Protein AF-A0A2M7BP67-F1 (afdb_monomer_lite)

Sequence (241 aa):
MLPPWLFRHNDLIGTIASAAHIDKKKLTNTLNYLHFKGDHLYVLLKHPRYEEGILVKAHPEPCLGDEFICHWDRAYSVYKLEQYDFQYLVLPHEQSIILVPTRMFVTNSDGMTMRLPEQSFVISQRQAPRFPCQGVKAELWQNGFQAEGVLMDFGPHAFHIRVQADSPSSFQWFNLDAPAALHLSDGKEVFYSGHCNCMYQKQDGRSREIILTPTDDQIQRFKAKSLRNPRRQSSPPPCHL

Secondary structure (DSSP, 8-state):
--PPEEE--HHHHHGGGGPEEEEHHHHHHHHHHHHHHT--EEEEEE-SSSS-EEEEEEEEPPPBTTEEEEEE-GGGTTS-GGGSEEEEEEEEETTEEEEE--S-EEE-SSEEEEEPPSEEEEE---SS--EE-SS-EEEEEETTEEEEEEEEEEETTEEEEEEEEPTT--GGG--TTS-EEEEEESSS-EEEEEEEEEEEEEEETTEEEEEEEESSS----S------------PPPP---

Structure (mmCIF, N/CA/C/O backbone):
data_AF-A0A2M7BP67-F1
#
_entry.id   AF-A0A2M7BP67-F1
#
loop_
_atom_site.group_PDB
_atom_site.id
_atom_site.type_symbol
_atom_site.label_atom_id
_atom_site.label_alt_id
_atom_site.label_comp_id
_atom_site.label_asym_id
_atom_site.label_entity_id
_atom_site.label_seq_id
_atom_site.pdbx_PDB_ins_code
_atom_site.Cartn_x
_atom_site.Cartn_y
_atom_site.Cartn_z
_atom_site.occupancy
_atom_site.B_iso_or_equiv
_atom_site.auth_seq_id
_atom_site.auth_comp_id
_atom_site.auth_asym_id
_atom_site.auth_atom_id
_atom_site.pdbx_PDB_model_num
ATOM 1 N N . MET A 1 1 ? 9.627 14.833 6.270 1.00 38.72 1 MET A N 1
ATOM 2 C CA . MET A 1 1 ? 10.500 13.856 5.586 1.00 38.72 1 MET A CA 1
ATOM 3 C C . MET A 1 1 ? 10.006 12.470 5.949 1.00 38.72 1 MET A C 1
ATOM 5 O O . MET A 1 1 ? 9.830 12.221 7.134 1.00 38.72 1 MET A O 1
ATOM 9 N N . LEU A 1 2 ? 9.716 11.619 4.966 1.00 39.38 2 LEU A N 1
ATOM 10 C CA . LEU A 1 2 ? 9.312 10.232 5.206 1.00 39.38 2 LEU A CA 1
ATOM 11 C C . LEU A 1 2 ? 10.431 9.330 4.673 1.00 39.38 2 LEU A C 1
ATOM 13 O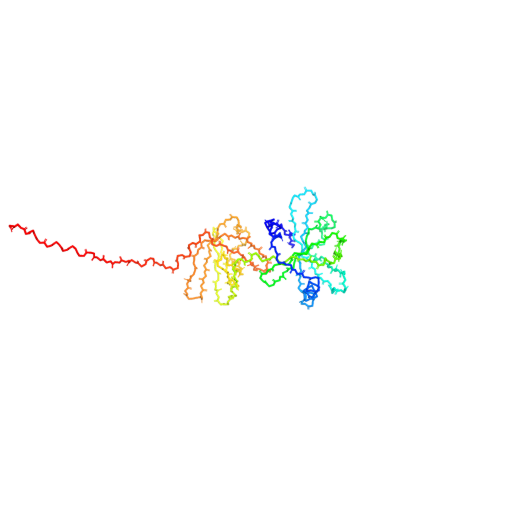 O . LEU A 1 2 ? 10.740 9.439 3.486 1.00 39.38 2 LEU A O 1
ATOM 17 N N . PRO A 1 3 ? 11.064 8.490 5.509 1.00 47.94 3 PRO A N 1
ATOM 18 C CA . PRO A 1 3 ? 12.055 7.544 5.017 1.00 47.94 3 PRO A CA 1
ATOM 19 C C . PRO A 1 3 ? 11.404 6.539 4.046 1.00 47.94 3 PRO A C 1
ATOM 21 O O . PRO A 1 3 ? 10.203 6.261 4.164 1.00 47.94 3 PRO A O 1
ATOM 24 N N . PRO A 1 4 ? 12.160 5.993 3.074 1.00 57.94 4 PRO A N 1
ATOM 25 C CA . PRO A 1 4 ? 11.689 4.888 2.249 1.00 57.94 4 PRO A CA 1
ATOM 26 C C . PRO A 1 4 ? 11.336 3.692 3.140 1.00 57.94 4 PRO A C 1
ATOM 28 O O . PRO A 1 4 ? 11.932 3.483 4.198 1.00 57.94 4 PRO A O 1
ATOM 31 N N . TRP A 1 5 ? 10.300 2.952 2.758 1.00 55.47 5 TRP A N 1
ATOM 32 C CA . TRP A 1 5 ? 9.685 1.983 3.661 1.00 55.47 5 TRP A CA 1
ATOM 33 C C . TRP A 1 5 ? 10.476 0.691 3.649 1.00 55.47 5 TRP A C 1
ATOM 35 O O . TRP A 1 5 ? 10.621 0.099 2.590 1.00 55.47 5 TRP A O 1
ATOM 45 N N . LEU A 1 6 ? 10.909 0.202 4.805 1.00 59.78 6 LEU A N 1
ATOM 46 C CA . LEU A 1 6 ? 11.496 -1.130 4.897 1.00 59.78 6 LEU A CA 1
ATOM 47 C C . LEU A 1 6 ? 10.447 -2.195 4.530 1.00 59.78 6 LEU A C 1
ATOM 49 O O . LEU A 1 6 ? 9.399 -2.301 5.170 1.00 59.78 6 LEU A O 1
ATOM 53 N N . PHE A 1 7 ? 10.725 -2.991 3.503 1.00 57.44 7 PHE A N 1
ATOM 54 C CA . PHE A 1 7 ? 9.880 -4.096 3.074 1.00 57.44 7 PHE A CA 1
ATOM 55 C C . PHE A 1 7 ? 10.188 -5.338 3.914 1.00 57.44 7 PHE A C 1
ATOM 57 O O . PHE A 1 7 ? 11.249 -5.942 3.780 1.00 57.44 7 PHE A O 1
ATOM 64 N N . ARG A 1 8 ? 9.255 -5.720 4.793 1.00 55.00 8 ARG A N 1
ATOM 65 C CA . ARG A 1 8 ? 9.395 -6.878 5.699 1.00 55.00 8 ARG A CA 1
ATOM 66 C C . ARG A 1 8 ? 8.601 -8.115 5.265 1.00 55.00 8 ARG A C 1
ATOM 68 O O . ARG A 1 8 ? 8.598 -9.112 5.975 1.00 55.00 8 ARG A O 1
ATOM 75 N N . HIS A 1 9 ? 7.947 -8.063 4.106 1.00 63.62 9 HIS A N 1
ATOM 76 C CA . HIS A 1 9 ? 7.037 -9.106 3.628 1.00 63.62 9 HIS A CA 1
ATOM 77 C C . HIS A 1 9 ? 7.684 -9.999 2.563 1.00 63.62 9 HIS A C 1
ATOM 79 O O . HIS A 1 9 ? 7.178 -10.136 1.452 1.00 63.62 9 HIS A O 1
ATOM 85 N N . ASN A 1 10 ? 8.838 -10.595 2.869 1.00 58.59 10 ASN A N 1
ATOM 86 C CA . ASN A 1 10 ? 9.516 -11.506 1.933 1.00 58.59 10 ASN A CA 1
ATOM 87 C C . ASN A 1 10 ? 8.684 -12.768 1.618 1.00 58.59 10 ASN A C 1
ATOM 89 O O . ASN A 1 10 ? 8.870 -13.388 0.572 1.00 58.59 10 ASN A O 1
ATOM 93 N N . ASP A 1 11 ? 7.724 -13.111 2.477 1.00 55.88 11 ASP A N 1
ATOM 94 C CA . ASP A 1 11 ? 6.712 -14.149 2.269 1.00 55.88 11 ASP A CA 1
ATOM 95 C C . ASP A 1 11 ? 5.838 -13.898 1.025 1.00 55.88 11 ASP A C 1
ATOM 97 O O . ASP A 1 11 ? 5.493 -14.857 0.332 1.00 55.88 11 ASP A O 1
ATOM 101 N N . LEU A 1 12 ? 5.571 -12.628 0.667 1.00 59.97 12 LEU A N 1
ATOM 102 C CA . LEU A 1 12 ? 4.862 -12.258 -0.571 1.00 59.97 12 LEU A CA 1
ATOM 103 C C . LEU A 1 12 ? 5.532 -12.844 -1.812 1.00 59.97 12 LEU A C 1
ATOM 105 O O . LEU A 1 12 ? 4.861 -13.346 -2.716 1.00 59.97 12 LEU A O 1
ATOM 109 N N . ILE A 1 13 ? 6.862 -12.777 -1.852 1.00 60.00 13 ILE A N 1
ATOM 110 C CA . ILE A 1 13 ? 7.659 -13.243 -2.988 1.00 60.00 13 ILE A CA 1
ATOM 111 C C . ILE A 1 13 ? 7.584 -14.774 -3.076 1.00 60.00 13 ILE A C 1
ATOM 113 O O . ILE A 1 13 ? 7.500 -15.323 -4.172 1.00 60.00 13 ILE A O 1
ATOM 117 N N . GLY A 1 14 ? 7.515 -15.466 -1.934 1.00 58.53 14 GLY A N 1
ATOM 118 C CA . GLY A 1 14 ? 7.328 -16.919 -1.875 1.00 58.53 14 GLY A CA 1
ATOM 119 C C . GLY A 1 14 ? 5.991 -17.391 -2.461 1.00 58.53 14 GLY A C 1
ATOM 120 O O . GLY A 1 14 ? 5.935 -18.440 -3.098 1.00 58.53 14 GLY A O 1
ATOM 121 N N . THR A 1 15 ? 4.924 -16.595 -2.324 1.00 60.59 15 THR A N 1
ATOM 122 C CA . THR A 1 15 ? 3.597 -16.901 -2.893 1.00 60.59 15 THR A CA 1
ATOM 123 C C . THR A 1 15 ? 3.464 -16.672 -4.403 1.00 60.59 15 THR A C 1
ATOM 125 O O . THR A 1 15 ? 2.457 -17.077 -4.979 1.00 60.59 15 THR A O 1
ATOM 128 N N . ILE A 1 16 ? 4.461 -16.081 -5.078 1.00 66.25 16 ILE A N 1
ATOM 129 C CA . ILE A 1 16 ? 4.420 -15.852 -6.537 1.00 66.25 16 ILE A CA 1
ATOM 130 C C . ILE A 1 16 ? 4.213 -17.162 -7.310 1.00 66.25 16 ILE A C 1
ATOM 132 O O . ILE A 1 16 ? 3.504 -17.174 -8.313 1.00 66.25 16 ILE A O 1
ATOM 136 N N . ALA A 1 17 ? 4.783 -18.272 -6.830 1.00 61.28 17 ALA A N 1
ATOM 137 C CA . ALA A 1 17 ? 4.726 -19.566 -7.513 1.00 61.28 17 ALA A CA 1
ATOM 138 C C . ALA A 1 17 ? 3.297 -20.112 -7.711 1.00 61.28 17 ALA A C 1
ATOM 140 O O . ALA A 1 17 ? 3.078 -20.911 -8.618 1.00 61.28 17 ALA A O 1
ATOM 141 N N . SER A 1 18 ? 2.332 -19.687 -6.889 1.00 66.06 18 SER A N 1
ATOM 142 C CA . SER A 1 18 ? 0.917 -20.077 -6.981 1.00 66.06 18 SER A CA 1
ATOM 143 C C . SER A 1 18 ? -0.021 -18.902 -7.286 1.00 66.06 18 SER A C 1
ATOM 145 O O . SER A 1 18 ? -1.243 -19.056 -7.223 1.00 66.06 18 SER A O 1
ATOM 147 N N . ALA A 1 19 ? 0.527 -17.725 -7.601 1.00 77.12 19 ALA A N 1
ATOM 148 C CA . ALA A 1 19 ? -0.250 -16.519 -7.844 1.00 77.12 19 ALA A CA 1
ATOM 149 C C . ALA A 1 19 ? -1.007 -16.580 -9.180 1.00 77.12 19 ALA A C 1
ATOM 151 O O . ALA A 1 19 ? -0.549 -17.165 -10.161 1.00 77.12 19 ALA A O 1
ATOM 152 N N . ALA A 1 20 ? -2.166 -15.921 -9.235 1.00 82.19 20 ALA A N 1
ATOM 153 C CA . ALA A 1 20 ? -2.880 -15.737 -10.492 1.00 82.19 20 ALA A CA 1
ATOM 154 C C . ALA A 1 20 ? -2.086 -14.802 -11.416 1.00 82.19 20 ALA A C 1
ATOM 156 O O . ALA A 1 20 ? -1.409 -13.885 -10.953 1.00 82.19 20 ALA A O 1
ATOM 157 N N . HIS A 1 21 ? -2.195 -14.995 -12.728 1.00 86.75 21 HIS A N 1
ATOM 158 C CA . HIS A 1 21 ? -1.505 -14.153 -13.702 1.00 86.75 21 HIS A CA 1
ATOM 159 C C . HIS A 1 21 ? -2.414 -13.050 -14.245 1.00 86.75 21 HIS A C 1
ATOM 161 O O . HIS A 1 21 ? -3.613 -13.249 -14.448 1.00 86.75 21 HIS A O 1
ATOM 167 N N . ILE A 1 22 ? -1.818 -11.897 -14.539 1.00 89.06 22 ILE A N 1
ATOM 168 C CA . ILE A 1 22 ? -2.435 -10.823 -15.315 1.00 89.06 22 ILE A CA 1
ATOM 169 C C . ILE A 1 22 ? -1.640 -10.624 -16.603 1.00 89.06 22 ILE A C 1
ATOM 171 O O . ILE A 1 22 ? -0.409 -10.556 -16.586 1.00 89.06 22 ILE A O 1
ATOM 175 N N . ASP A 1 23 ? -2.354 -10.575 -17.725 1.00 90.50 23 ASP A N 1
ATOM 176 C CA . ASP A 1 23 ? -1.756 -10.308 -19.027 1.00 90.50 23 ASP A CA 1
ATOM 177 C C . ASP A 1 23 ? -1.320 -8.841 -19.156 1.00 90.50 23 ASP A C 1
ATOM 179 O O . ASP A 1 23 ? -1.825 -7.940 -18.474 1.00 90.50 23 ASP A O 1
ATOM 183 N N . LYS A 1 24 ? -0.382 -8.602 -20.072 1.00 90.88 24 LYS A N 1
ATOM 184 C CA . LYS A 1 24 ? 0.161 -7.275 -20.368 1.00 90.88 24 LYS A CA 1
ATOM 185 C C . LYS A 1 24 ? -0.905 -6.231 -20.683 1.00 90.88 24 LYS A C 1
ATOM 187 O O . LYS A 1 24 ? -0.826 -5.120 -20.177 1.00 90.88 24 LYS A O 1
ATOM 192 N N . LYS A 1 25 ? -1.926 -6.572 -21.475 1.00 90.94 25 LYS A N 1
ATOM 193 C CA . LYS A 1 25 ? -2.969 -5.617 -21.884 1.00 90.94 25 LYS A CA 1
ATOM 194 C C . LYS A 1 25 ? -3.756 -5.110 -20.676 1.00 90.94 25 LYS A C 1
ATOM 196 O O . LYS A 1 25 ? -3.997 -3.910 -20.553 1.00 90.94 25 LYS A O 1
ATOM 201 N N . LYS A 1 26 ? -4.152 -6.010 -19.775 1.00 90.75 26 LYS A N 1
ATOM 202 C CA . LYS A 1 26 ? -4.810 -5.642 -18.519 1.00 90.75 26 LYS A CA 1
ATOM 203 C C . LYS A 1 26 ? -3.877 -4.839 -17.620 1.00 90.75 26 LYS A C 1
ATOM 205 O O . LYS A 1 26 ? -4.315 -3.824 -17.092 1.00 90.75 26 LYS A O 1
ATOM 210 N N . LEU A 1 27 ? -2.608 -5.230 -17.507 1.00 92.25 27 LEU A N 1
ATOM 211 C CA . LEU A 1 27 ? -1.614 -4.475 -16.743 1.00 92.25 27 LEU A CA 1
ATOM 212 C C . LEU A 1 27 ? -1.463 -3.033 -17.252 1.00 92.25 27 LEU A C 1
ATOM 214 O O . LEU A 1 27 ? -1.527 -2.099 -16.455 1.00 92.25 27 LEU A O 1
ATOM 218 N N . THR A 1 28 ? -1.317 -2.842 -18.565 1.00 93.19 28 THR A N 1
ATOM 219 C CA . THR A 1 28 ? -1.248 -1.518 -19.198 1.00 93.19 28 THR A CA 1
ATOM 220 C C . THR A 1 28 ? -2.487 -0.687 -18.869 1.00 93.19 28 THR A C 1
ATOM 222 O O . THR A 1 28 ? -2.368 0.480 -18.503 1.00 93.19 28 THR A O 1
ATOM 225 N N . ASN A 1 29 ? -3.681 -1.287 -18.923 1.00 92.06 29 ASN A N 1
ATOM 226 C CA . ASN A 1 29 ? -4.916 -0.600 -18.543 1.00 92.06 29 ASN A CA 1
ATOM 227 C C . ASN A 1 29 ? -4.929 -0.200 -17.062 1.00 92.06 29 ASN A C 1
ATOM 229 O O . ASN A 1 29 ? -5.357 0.907 -16.744 1.00 92.06 29 ASN A O 1
ATOM 233 N N . THR A 1 30 ? -4.452 -1.063 -16.160 1.00 90.94 30 THR A N 1
ATOM 234 C CA . THR A 1 30 ? -4.355 -0.748 -14.727 1.00 90.94 30 THR A CA 1
ATOM 235 C C . THR A 1 30 ? -3.381 0.401 -14.467 1.00 90.94 30 THR A C 1
ATOM 237 O O . THR A 1 30 ? -3.710 1.308 -13.707 1.00 90.94 30 THR A O 1
ATOM 240 N N . LEU A 1 31 ? -2.216 0.407 -15.118 1.00 93.38 31 LEU A N 1
ATOM 241 C CA . LEU A 1 31 ? -1.237 1.496 -15.007 1.00 93.38 31 LEU A CA 1
ATOM 242 C C . LEU A 1 31 ? -1.805 2.823 -15.515 1.00 93.38 31 LEU A C 1
ATOM 244 O O . LEU A 1 31 ? -1.729 3.833 -14.818 1.00 93.38 31 LEU A O 1
ATOM 248 N N . ASN A 1 32 ? -2.444 2.802 -16.685 1.00 93.75 32 ASN A N 1
ATOM 249 C CA . ASN A 1 32 ? -3.101 3.979 -17.244 1.00 93.75 32 ASN A CA 1
ATOM 250 C C . ASN A 1 32 ? -4.215 4.492 -16.327 1.00 93.75 32 ASN A C 1
ATOM 252 O O . ASN A 1 32 ? -4.325 5.691 -16.100 1.00 93.75 32 ASN A O 1
ATOM 256 N N . TYR A 1 33 ? -5.012 3.595 -15.747 1.00 91.94 33 TYR A N 1
ATOM 257 C CA . TYR A 1 33 ? -6.045 3.967 -14.785 1.00 91.94 33 TYR A CA 1
ATOM 258 C C . TYR A 1 33 ? -5.476 4.660 -13.538 1.00 91.94 33 TYR A C 1
ATOM 260 O O . TYR A 1 33 ? -6.041 5.664 -13.104 1.00 91.94 33 TYR A O 1
ATOM 268 N N . LEU A 1 34 ? -4.357 4.167 -12.988 1.00 90.44 34 LEU A N 1
ATOM 269 C CA . LEU A 1 34 ? -3.662 4.819 -11.870 1.00 90.44 34 LEU A CA 1
ATOM 270 C C . LEU A 1 34 ? -3.182 6.221 -12.258 1.00 90.44 34 LEU A C 1
ATOM 272 O O . LEU A 1 34 ? -3.462 7.174 -11.533 1.00 90.44 34 LEU A O 1
ATOM 276 N N . HIS A 1 35 ? -2.546 6.357 -13.427 1.00 92.19 35 HIS A N 1
ATOM 277 C CA . HIS A 1 35 ? -2.121 7.657 -13.949 1.00 92.19 35 HIS A CA 1
ATOM 278 C C . HIS A 1 35 ? -3.299 8.640 -14.051 1.00 92.19 35 HIS A C 1
ATOM 280 O O . HIS A 1 35 ? -3.234 9.740 -13.507 1.00 92.19 35 HIS A O 1
ATOM 286 N N . PHE A 1 36 ? -4.410 8.240 -14.680 1.00 91.56 36 PHE A N 1
ATOM 287 C CA . PHE A 1 36 ? -5.567 9.125 -14.874 1.00 91.56 36 PHE A CA 1
ATOM 288 C C . PHE A 1 36 ? -6.255 9.539 -13.571 1.00 91.56 36 PHE A C 1
ATOM 290 O O . PHE A 1 36 ? -6.886 10.594 -13.522 1.00 91.56 36 PHE A O 1
ATOM 297 N N . LYS A 1 37 ? -6.139 8.733 -12.513 1.00 89.12 37 LYS A N 1
ATOM 298 C CA . LYS A 1 37 ? -6.608 9.102 -11.174 1.00 89.12 37 LYS A CA 1
ATOM 299 C C . LYS A 1 37 ? -5.670 10.042 -10.422 1.00 89.12 37 LYS A C 1
ATOM 301 O O . LYS A 1 37 ? -6.082 10.596 -9.406 1.00 89.12 37 LYS A O 1
ATOM 306 N N . GLY A 1 38 ? -4.433 10.209 -10.889 1.00 86.56 38 GLY A N 1
ATOM 307 C CA . GLY A 1 38 ? -3.371 10.841 -10.109 1.00 86.56 38 GLY A CA 1
ATOM 308 C C . GLY A 1 38 ? -2.951 10.002 -8.899 1.00 86.56 38 GLY A C 1
ATOM 309 O O . GLY A 1 38 ? -2.453 10.553 -7.918 1.00 86.56 38 GLY A O 1
ATOM 310 N N . ASP A 1 39 ? -3.184 8.686 -8.949 1.00 87.38 39 ASP A N 1
ATOM 311 C CA . ASP A 1 39 ? -2.776 7.753 -7.903 1.00 87.38 39 ASP A CA 1
ATOM 312 C C . ASP A 1 39 ? -1.325 7.303 -8.115 1.00 87.38 39 ASP A C 1
ATOM 314 O O . ASP A 1 39 ? -0.790 7.279 -9.225 1.00 87.38 39 ASP A O 1
ATOM 318 N N . HIS A 1 40 ? -0.683 6.899 -7.021 1.00 89.62 40 HIS A N 1
ATOM 319 C CA . HIS A 1 40 ? 0.692 6.412 -7.033 1.00 89.62 40 HIS A CA 1
ATOM 320 C C . HIS A 1 40 ? 0.767 4.884 -7.053 1.00 89.62 40 HIS A C 1
ATOM 322 O O . HIS A 1 40 ? -0.169 4.167 -6.696 1.00 89.62 40 HIS A O 1
ATOM 328 N N . LEU A 1 41 ? 1.953 4.386 -7.372 1.00 92.44 41 LEU A N 1
ATOM 329 C CA . LEU A 1 41 ? 2.344 2.992 -7.196 1.00 92.44 41 LEU A CA 1
ATOM 330 C C . LEU A 1 41 ? 3.628 2.909 -6.373 1.00 92.44 41 LEU A C 1
ATOM 332 O O . LEU A 1 41 ? 4.170 3.931 -5.936 1.00 92.44 41 LEU A O 1
ATOM 336 N N . TYR A 1 42 ? 4.111 1.693 -6.146 1.00 92.25 42 TYR A N 1
ATOM 337 C CA . TYR A 1 42 ? 5.355 1.475 -5.427 1.00 92.25 42 TYR A CA 1
ATOM 338 C C . TYR A 1 42 ? 6.364 0.701 -6.267 1.00 92.25 42 TYR A C 1
ATOM 340 O O . TYR A 1 42 ? 6.004 -0.152 -7.073 1.00 92.25 42 TYR A O 1
ATOM 348 N N . VAL A 1 43 ? 7.641 0.973 -6.034 1.00 91.75 43 VAL A N 1
ATOM 349 C CA . VAL A 1 43 ? 8.761 0.199 -6.562 1.00 91.75 43 VAL A CA 1
ATOM 350 C C . VAL A 1 43 ? 9.502 -0.420 -5.389 1.00 91.75 43 VAL A C 1
ATOM 352 O O . VAL A 1 43 ? 9.925 0.287 -4.473 1.00 91.75 43 VAL A O 1
ATOM 355 N N . LEU A 1 44 ? 9.619 -1.748 -5.405 1.00 90.06 44 LEU A N 1
ATOM 356 C CA . LEU A 1 44 ? 10.435 -2.494 -4.460 1.00 90.06 44 LEU A CA 1
ATOM 357 C C . LEU A 1 44 ? 11.872 -2.520 -4.973 1.00 90.06 44 LEU A C 1
ATOM 359 O O . LEU A 1 44 ? 12.159 -3.082 -6.031 1.00 90.06 44 LEU A O 1
ATOM 363 N N . LEU A 1 45 ? 12.761 -1.921 -4.196 1.00 88.56 45 LEU A N 1
ATOM 364 C CA . LEU A 1 45 ? 14.191 -1.843 -4.442 1.00 88.56 45 LEU A CA 1
ATOM 365 C C . LEU A 1 45 ? 14.927 -2.620 -3.352 1.00 88.56 45 LEU A C 1
ATOM 367 O O . LEU A 1 45 ? 14.449 -2.702 -2.227 1.00 88.56 45 LEU A O 1
ATOM 371 N N . LYS A 1 46 ? 16.099 -3.168 -3.648 1.00 87.31 46 LYS A N 1
ATOM 372 C CA . LYS A 1 46 ? 16.965 -3.821 -2.663 1.00 87.31 46 LYS A CA 1
ATOM 373 C C . LYS A 1 46 ? 18.296 -3.096 -2.598 1.00 87.31 46 LYS A C 1
ATOM 375 O O . LYS A 1 46 ? 18.861 -2.741 -3.630 1.00 87.31 46 LYS A O 1
ATOM 380 N N . HIS A 1 47 ? 18.787 -2.837 -1.390 1.00 83.69 47 HIS A N 1
ATOM 381 C CA . HIS A 1 47 ? 20.097 -2.217 -1.251 1.00 83.69 47 HIS A CA 1
ATOM 382 C C . HIS A 1 47 ? 21.194 -3.231 -1.634 1.00 83.69 47 HIS A C 1
ATOM 384 O O . HIS A 1 47 ? 21.171 -4.354 -1.138 1.00 83.69 47 HIS A O 1
ATOM 390 N N . PRO A 1 48 ? 22.213 -2.866 -2.432 1.00 81.06 48 PRO A N 1
ATOM 391 C CA . PRO A 1 48 ? 23.220 -3.828 -2.898 1.00 81.06 48 PRO A CA 1
ATOM 392 C C . PRO A 1 48 ? 24.089 -4.398 -1.764 1.0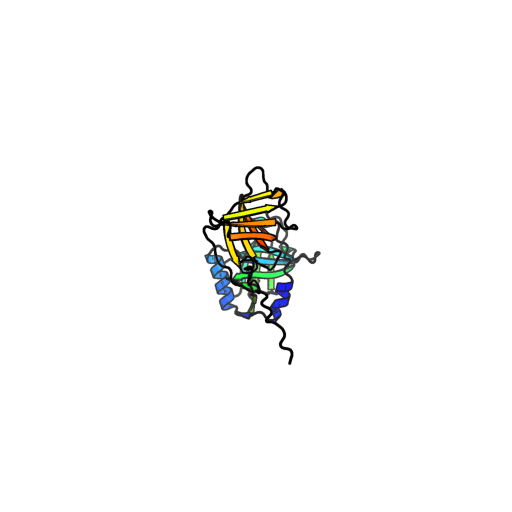0 81.06 48 PRO A C 1
ATOM 394 O O . PRO A 1 48 ? 24.654 -5.481 -1.883 1.00 81.06 48 PRO A O 1
ATOM 397 N N . ARG A 1 49 ? 24.221 -3.664 -0.648 1.00 79.19 49 ARG A N 1
ATOM 398 C CA . ARG A 1 49 ? 25.007 -4.086 0.533 1.00 79.19 49 ARG A CA 1
ATOM 399 C C . ARG A 1 49 ? 24.192 -4.652 1.695 1.00 79.19 49 ARG A C 1
ATOM 401 O O . ARG A 1 49 ? 24.786 -5.251 2.582 1.00 79.19 49 ARG A O 1
ATOM 408 N N . TYR A 1 50 ? 22.884 -4.408 1.741 1.00 72.75 50 TYR A N 1
ATOM 409 C CA . TYR A 1 50 ? 22.047 -4.801 2.878 1.00 72.75 50 TYR A CA 1
ATOM 410 C C . TYR A 1 50 ? 20.933 -5.703 2.363 1.00 72.75 50 TYR A C 1
ATOM 412 O O . TYR A 1 50 ? 20.372 -5.448 1.305 1.00 72.75 50 TYR A O 1
ATOM 420 N N . GLU A 1 51 ? 20.589 -6.760 3.095 1.00 65.31 51 GLU A N 1
ATOM 421 C CA . GLU A 1 51 ? 19.532 -7.682 2.653 1.00 65.31 51 GLU A CA 1
ATOM 422 C C . GLU A 1 51 ? 18.132 -7.048 2.648 1.00 65.31 51 GLU A C 1
ATOM 424 O O . GLU A 1 51 ? 17.191 -7.615 2.092 1.00 65.31 51 GLU A O 1
ATOM 429 N N . GLU A 1 52 ? 18.010 -5.858 3.227 1.00 68.25 52 GLU A N 1
ATOM 430 C CA . GLU A 1 52 ? 16.782 -5.098 3.368 1.00 68.25 52 GLU A CA 1
ATOM 431 C C . GLU A 1 52 ? 16.301 -4.495 2.037 1.00 68.25 52 GLU A C 1
ATOM 433 O O . GLU A 1 52 ? 17.022 -3.777 1.335 1.00 68.25 52 GLU A O 1
ATOM 438 N N . GLY A 1 53 ? 15.041 -4.785 1.700 1.00 78.94 53 GLY A N 1
ATOM 439 C CA . GLY A 1 53 ? 14.326 -4.139 0.605 1.00 78.94 53 GLY A CA 1
ATOM 440 C C . GLY A 1 53 ? 13.643 -2.857 1.069 1.00 78.94 53 GLY A C 1
ATOM 441 O O . GLY A 1 53 ? 13.177 -2.778 2.203 1.00 78.94 53 GLY A O 1
ATOM 442 N N . ILE A 1 54 ? 13.532 -1.865 0.193 1.00 82.19 54 ILE A N 1
ATOM 443 C CA . ILE A 1 54 ? 12.772 -0.642 0.423 1.00 82.19 54 ILE A CA 1
ATOM 444 C C . ILE A 1 54 ? 11.648 -0.480 -0.606 1.00 82.19 54 ILE A C 1
ATOM 446 O O . ILE A 1 54 ? 11.843 -0.731 -1.792 1.00 82.19 54 ILE A O 1
ATOM 450 N N . LEU A 1 55 ? 10.474 -0.025 -0.171 1.00 85.75 55 LEU A N 1
ATOM 451 C CA . LEU A 1 55 ? 9.393 0.423 -1.046 1.00 85.75 55 LEU A CA 1
ATOM 452 C C . LEU A 1 55 ? 9.449 1.940 -1.203 1.00 85.75 55 LEU A C 1
ATOM 454 O O . LEU A 1 55 ? 9.405 2.697 -0.226 1.00 85.75 55 LEU A O 1
ATOM 458 N N . VAL A 1 56 ? 9.494 2.369 -2.458 1.00 87.94 56 VAL A N 1
ATOM 459 C CA . VAL A 1 56 ? 9.526 3.774 -2.858 1.00 87.94 56 VAL A CA 1
ATOM 460 C C . VAL A 1 56 ? 8.259 4.096 -3.629 1.00 87.94 56 VAL A C 1
ATOM 462 O O . VAL A 1 56 ? 7.871 3.354 -4.527 1.00 87.94 56 VAL A O 1
ATOM 465 N N . LYS A 1 57 ? 7.605 5.207 -3.286 1.00 91.12 57 LYS A N 1
ATOM 466 C CA . LYS A 1 57 ? 6.459 5.703 -4.050 1.00 91.12 57 LYS A CA 1
ATOM 467 C C . LYS A 1 57 ? 6.922 6.315 -5.379 1.00 91.12 57 LYS A C 1
ATOM 469 O O . LYS A 1 57 ? 7.832 7.146 -5.388 1.00 91.12 57 LYS A O 1
ATOM 474 N N . ALA A 1 58 ? 6.250 5.948 -6.466 1.00 92.75 58 ALA A N 1
ATOM 475 C CA . ALA A 1 58 ? 6.442 6.541 -7.784 1.00 92.75 58 ALA A CA 1
ATOM 476 C C . ALA A 1 58 ? 5.098 6.853 -8.454 1.00 92.75 58 ALA A C 1
ATOM 478 O O . ALA A 1 58 ? 4.076 6.226 -8.158 1.00 92.75 58 ALA A O 1
ATOM 479 N N . HIS A 1 59 ? 5.115 7.826 -9.356 1.00 94.50 59 HIS A N 1
ATOM 480 C CA . HIS A 1 59 ? 3.950 8.302 -10.094 1.00 94.50 59 HIS A CA 1
ATOM 481 C C . HIS A 1 59 ? 4.072 7.861 -11.555 1.00 94.50 59 HIS A C 1
ATOM 483 O O . HIS A 1 59 ? 5.076 8.194 -12.190 1.00 94.50 59 HIS A O 1
ATOM 489 N N . PRO A 1 60 ? 3.123 7.063 -12.074 1.00 95.12 60 PRO A N 1
ATOM 490 C CA . PRO A 1 60 ? 3.186 6.561 -13.441 1.00 95.12 60 PRO A CA 1
ATOM 491 C C . PRO A 1 60 ? 2.880 7.667 -14.455 1.00 95.12 60 PRO A C 1
ATOM 493 O O . PRO A 1 60 ? 2.001 8.494 -14.223 1.00 95.12 60 PRO A O 1
ATOM 496 N N . GLU A 1 61 ? 3.551 7.630 -15.601 1.00 94.44 61 GLU A N 1
ATOM 497 C CA . GLU A 1 61 ? 3.133 8.320 -16.826 1.00 94.44 61 GLU A CA 1
ATOM 498 C C . GLU A 1 61 ? 2.173 7.425 -17.639 1.00 94.44 61 GLU A C 1
ATOM 500 O O . GLU A 1 61 ? 2.102 6.210 -17.394 1.00 94.44 61 GLU A O 1
ATOM 505 N N . PRO A 1 62 ? 1.431 7.973 -18.623 1.00 92.12 62 PRO A N 1
ATOM 506 C CA . PRO A 1 62 ? 0.633 7.162 -19.531 1.00 92.12 62 PRO A CA 1
ATOM 507 C C . PRO A 1 62 ? 1.508 6.138 -20.259 1.00 92.12 62 PRO A C 1
ATOM 509 O O . PRO A 1 62 ? 2.496 6.474 -20.909 1.00 92.12 62 PRO A O 1
ATOM 512 N N . CYS A 1 63 ? 1.109 4.874 -20.195 1.00 89.12 63 CYS A N 1
ATOM 513 C CA . CYS A 1 63 ? 1.737 3.791 -20.933 1.00 89.12 63 CYS A CA 1
ATOM 514 C C . CYS A 1 63 ? 1.225 3.773 -22.374 1.00 89.12 63 CYS A C 1
ATOM 516 O O . CYS A 1 63 ? 0.038 3.519 -22.619 1.00 89.12 63 CYS A O 1
ATOM 518 N N . LEU A 1 64 ? 2.136 3.959 -23.327 1.00 77.44 64 LEU A N 1
ATOM 519 C CA . LEU A 1 64 ? 1.883 3.791 -24.755 1.00 77.44 64 LEU A CA 1
ATOM 520 C C . LEU A 1 64 ? 2.738 2.632 -25.280 1.00 77.44 64 LEU A C 1
ATOM 522 O O . LEU A 1 64 ? 3.961 2.715 -25.350 1.00 77.44 64 LEU A O 1
ATOM 526 N N . GLY A 1 65 ? 2.083 1.533 -25.657 1.00 81.81 65 GLY A N 1
ATOM 527 C CA . GLY A 1 65 ? 2.763 0.333 -26.144 1.00 81.81 65 GLY A CA 1
ATOM 528 C C . GLY A 1 65 ? 3.412 -0.481 -25.023 1.00 81.81 65 GLY A C 1
ATOM 529 O O . GLY A 1 65 ? 2.740 -0.895 -24.079 1.00 81.81 65 GLY A O 1
ATOM 530 N N . ASP A 1 66 ? 4.709 -0.749 -25.167 1.00 85.38 66 ASP A N 1
ATOM 531 C CA . ASP A 1 66 ? 5.458 -1.693 -24.328 1.00 85.38 66 ASP A CA 1
ATOM 532 C C . ASP A 1 66 ? 6.281 -1.030 -23.220 1.00 85.38 66 ASP A C 1
ATOM 534 O O . ASP A 1 66 ? 6.801 -1.727 -22.345 1.00 85.38 66 ASP A O 1
ATOM 538 N N . GLU A 1 67 ? 6.443 0.288 -23.282 1.00 90.94 67 GLU A N 1
ATOM 539 C CA . GLU A 1 67 ? 7.295 1.047 -22.377 1.00 90.94 67 GLU A CA 1
ATOM 540 C C . GLU A 1 67 ? 6.460 1.683 -21.267 1.00 90.94 67 GLU A C 1
ATOM 542 O O . GLU A 1 67 ? 5.405 2.276 -21.501 1.00 90.94 67 GLU A O 1
ATOM 547 N N . PHE A 1 68 ? 6.941 1.523 -20.040 1.00 93.69 68 PHE A N 1
ATOM 548 C CA . PHE A 1 68 ? 6.380 2.123 -18.845 1.00 93.69 68 PHE A CA 1
ATOM 549 C C . PHE A 1 68 ? 7.400 3.080 -18.241 1.00 93.69 68 PHE A C 1
ATOM 551 O O . PHE A 1 68 ? 8.562 2.718 -18.046 1.00 93.69 68 PHE A O 1
ATOM 558 N N . ILE A 1 69 ? 6.938 4.286 -17.923 1.00 94.56 69 ILE A N 1
ATOM 559 C CA . ILE A 1 69 ? 7.734 5.345 -17.314 1.00 94.56 69 ILE A CA 1
ATOM 560 C C . ILE A 1 69 ? 7.050 5.760 -16.013 1.00 94.56 69 ILE A C 1
ATOM 562 O O . ILE A 1 69 ? 5.827 5.896 -15.954 1.00 94.56 69 ILE A O 1
ATOM 566 N N . CYS A 1 70 ? 7.838 5.967 -14.964 1.00 94.25 70 CYS A N 1
ATOM 567 C CA . CYS A 1 70 ? 7.364 6.585 -13.734 1.00 94.25 70 CYS A CA 1
ATOM 568 C C . CYS A 1 70 ? 8.408 7.500 -13.118 1.00 94.25 70 CYS A C 1
ATOM 570 O O . CYS A 1 70 ? 9.609 7.262 -13.247 1.00 94.25 70 CYS A O 1
ATOM 572 N N . HIS A 1 71 ? 7.932 8.486 -12.365 1.00 94.62 71 HIS A N 1
ATOM 573 C CA . HIS A 1 71 ? 8.758 9.448 -11.650 1.00 94.62 71 HIS A CA 1
ATOM 574 C C . HIS A 1 71 ? 8.755 9.180 -10.150 1.00 94.62 71 HIS A C 1
ATOM 576 O O . HIS A 1 71 ? 7.710 8.879 -9.566 1.00 94.62 71 HIS A O 1
ATOM 582 N N . TRP A 1 72 ? 9.915 9.301 -9.508 1.00 93.44 72 TRP A N 1
ATOM 583 C CA . TRP A 1 72 ? 10.011 9.165 -8.058 1.00 93.44 72 TRP A CA 1
ATOM 584 C C . TRP A 1 72 ? 9.231 10.278 -7.364 1.00 93.44 72 TRP A C 1
ATOM 586 O O . TRP A 1 72 ? 9.212 11.428 -7.808 1.00 93.44 72 TRP A O 1
ATOM 596 N N . ASP A 1 73 ? 8.589 9.955 -6.241 1.00 90.69 73 ASP A N 1
ATOM 597 C CA . ASP A 1 73 ? 7.992 10.993 -5.410 1.00 90.69 73 ASP A CA 1
ATOM 598 C C . ASP A 1 73 ? 9.080 11.964 -4.916 1.00 90.69 73 ASP A C 1
ATOM 600 O O . ASP A 1 73 ? 10.173 11.551 -4.517 1.00 90.69 73 ASP A O 1
ATOM 604 N N . ARG A 1 74 ? 8.776 13.268 -4.904 1.00 85.62 74 ARG A N 1
ATOM 605 C CA . ARG A 1 74 ? 9.725 14.324 -4.507 1.00 85.62 74 ARG A CA 1
ATOM 606 C C . ARG A 1 74 ? 10.287 14.122 -3.102 1.00 85.62 74 ARG A C 1
ATOM 608 O O . ARG A 1 74 ? 11.375 14.619 -2.815 1.00 85.62 74 ARG A O 1
ATOM 615 N N . ALA A 1 75 ? 9.573 13.398 -2.238 1.00 81.62 75 ALA A N 1
ATOM 616 C CA . ALA A 1 75 ? 10.055 13.022 -0.915 1.00 81.62 75 ALA A CA 1
ATOM 617 C C . ALA A 1 75 ? 11.375 12.228 -0.949 1.00 81.62 75 ALA A C 1
ATOM 619 O O . ALA A 1 75 ? 12.078 12.207 0.063 1.00 81.62 75 ALA A O 1
ATOM 620 N N . TYR A 1 76 ? 11.719 11.609 -2.085 1.00 83.44 76 TYR A N 1
ATOM 621 C CA . TYR A 1 76 ? 12.893 10.754 -2.221 1.00 83.44 76 TYR A CA 1
ATOM 622 C C . TYR A 1 76 ? 14.070 11.363 -2.989 1.00 83.44 76 TYR A C 1
ATOM 624 O O . TYR A 1 76 ? 15.064 10.675 -3.186 1.00 83.44 76 TYR A O 1
ATOM 632 N N . SER A 1 77 ? 14.014 12.643 -3.362 1.00 79.31 77 SER A N 1
ATOM 633 C CA . SER A 1 77 ? 15.051 13.312 -4.174 1.00 79.31 77 SER A CA 1
ATOM 634 C C . SER A 1 77 ? 16.466 13.291 -3.577 1.00 79.31 77 SER A C 1
ATOM 636 O O . SER A 1 77 ? 17.447 13.480 -4.288 1.00 79.31 77 SER A O 1
ATOM 638 N N . VAL A 1 78 ? 16.587 13.074 -2.265 1.00 79.94 78 VAL A N 1
ATOM 639 C CA . VAL A 1 78 ? 17.871 13.010 -1.547 1.00 79.94 78 VAL A CA 1
ATOM 640 C C . VAL A 1 78 ? 18.482 11.600 -1.586 1.00 79.94 78 VAL A C 1
ATOM 642 O O . VAL A 1 78 ? 19.671 11.429 -1.313 1.00 79.94 78 VAL A O 1
ATOM 645 N N . TYR A 1 79 ? 17.690 10.576 -1.914 1.00 81.50 79 TYR A N 1
ATOM 646 C CA . TYR A 1 79 ? 18.159 9.195 -1.983 1.00 81.50 79 TYR A CA 1
ATOM 647 C C . TYR A 1 79 ? 18.658 8.873 -3.391 1.00 81.50 79 TYR A C 1
ATOM 649 O O . TYR A 1 79 ? 17.984 9.143 -4.379 1.00 81.50 79 TYR A O 1
ATOM 657 N N . LYS A 1 80 ? 19.825 8.229 -3.470 1.00 85.44 80 LYS A N 1
ATOM 658 C CA . LYS A 1 80 ? 20.402 7.723 -4.722 1.00 85.44 80 LYS A CA 1
ATOM 659 C C . LYS A 1 80 ? 19.769 6.389 -5.110 1.00 85.44 80 LYS A C 1
ATOM 661 O O . LYS A 1 80 ? 20.395 5.336 -4.984 1.00 85.44 80 LYS A O 1
ATOM 666 N N . LEU A 1 81 ? 18.488 6.422 -5.467 1.00 86.25 81 LEU A N 1
ATOM 667 C CA . LEU A 1 81 ? 17.690 5.229 -5.768 1.00 86.25 81 LEU A CA 1
ATOM 668 C C . LEU A 1 81 ? 18.210 4.458 -6.987 1.00 86.25 81 LEU A C 1
ATOM 670 O O . LEU A 1 81 ? 18.025 3.248 -7.067 1.00 86.25 81 LEU A O 1
ATOM 674 N N . GLU A 1 82 ? 18.930 5.126 -7.886 1.00 85.81 82 GLU A N 1
ATOM 675 C CA . GLU A 1 82 ? 19.616 4.524 -9.029 1.00 85.81 82 GLU A CA 1
ATOM 676 C C . GLU A 1 82 ? 20.710 3.517 -8.634 1.00 85.81 82 GLU A C 1
ATOM 678 O O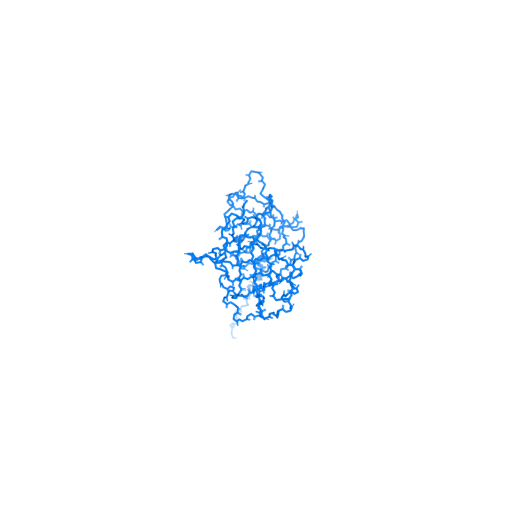 . GLU A 1 82 ? 21.131 2.712 -9.457 1.00 85.81 82 GLU A O 1
ATOM 683 N N . GLN A 1 83 ? 21.168 3.541 -7.377 1.00 87.06 83 GLN A N 1
ATOM 684 C CA . GLN A 1 83 ? 22.163 2.599 -6.849 1.00 87.06 83 GLN A CA 1
ATOM 685 C C . GLN A 1 83 ? 21.545 1.323 -6.266 1.00 87.06 83 GLN A C 1
ATOM 687 O O . GLN A 1 83 ? 22.279 0.467 -5.772 1.00 87.06 83 GLN A O 1
ATOM 692 N N . TYR A 1 84 ? 20.216 1.215 -6.256 1.00 87.88 84 TYR A N 1
ATOM 693 C CA . TYR A 1 84 ? 19.508 0.074 -5.695 1.00 87.88 84 TYR A CA 1
ATOM 694 C C . TYR A 1 84 ? 19.089 -0.902 -6.791 1.00 87.88 84 TYR A C 1
ATOM 696 O O . TYR A 1 84 ? 18.757 -0.513 -7.911 1.00 87.88 84 TYR A O 1
ATOM 704 N N . ASP A 1 85 ? 19.021 -2.176 -6.422 1.00 88.44 85 ASP A N 1
ATOM 705 C CA . ASP A 1 85 ? 18.599 -3.238 -7.320 1.00 88.44 85 ASP A CA 1
ATOM 706 C C . ASP A 1 85 ? 17.073 -3.307 -7.366 1.00 88.44 85 ASP A C 1
ATOM 708 O O . ASP A 1 85 ? 16.417 -3.630 -6.369 1.00 88.44 85 ASP A O 1
ATOM 712 N N . PHE A 1 86 ? 16.491 -3.044 -8.533 1.00 90.00 86 PHE A N 1
ATOM 713 C CA . PHE A 1 86 ? 15.060 -3.229 -8.749 1.00 90.00 86 PHE A CA 1
ATOM 714 C C . PHE A 1 86 ? 14.649 -4.687 -8.516 1.00 90.00 86 PHE A C 1
ATOM 716 O O . PHE A 1 86 ? 15.300 -5.616 -8.994 1.00 90.00 86 PHE A O 1
ATOM 723 N N . GLN A 1 87 ? 13.539 -4.876 -7.804 1.00 89.12 87 GLN A N 1
ATOM 724 C CA . GLN A 1 87 ? 12.942 -6.189 -7.571 1.00 89.12 87 GLN A CA 1
ATOM 725 C C . GLN A 1 87 ? 11.602 -6.314 -8.300 1.00 89.12 87 GLN A C 1
ATOM 727 O O . GLN A 1 87 ? 11.445 -7.161 -9.177 1.00 89.12 87 GLN A O 1
ATOM 732 N N . TYR A 1 88 ? 10.637 -5.460 -7.943 1.00 90.75 88 TYR A N 1
ATOM 733 C CA . TYR A 1 88 ? 9.280 -5.500 -8.486 1.00 90.75 88 TYR A CA 1
ATOM 734 C C . TYR A 1 88 ? 8.666 -4.109 -8.542 1.00 90.75 88 TYR A C 1
ATOM 736 O O . TYR A 1 88 ? 8.860 -3.283 -7.650 1.00 90.75 88 TYR A O 1
ATOM 744 N N . LEU A 1 89 ? 7.825 -3.896 -9.546 1.00 92.06 89 LEU A N 1
ATOM 745 C CA . LEU A 1 89 ? 6.837 -2.830 -9.524 1.00 92.06 89 LEU A CA 1
ATOM 746 C C . LEU A 1 89 ? 5.579 -3.379 -8.833 1.00 92.06 89 LEU A C 1
ATOM 748 O O . LEU A 1 89 ? 5.115 -4.475 -9.145 1.00 92.06 89 LEU A O 1
ATOM 752 N N . VAL A 1 90 ? 5.066 -2.640 -7.853 1.00 90.62 90 VAL A N 1
ATOM 753 C CA . VAL A 1 90 ? 4.001 -3.064 -6.939 1.00 90.62 90 VAL A CA 1
ATOM 754 C C . VAL A 1 90 ? 2.815 -2.120 -7.086 1.00 90.62 90 VAL A C 1
ATOM 756 O O . VAL A 1 90 ? 2.873 -0.954 -6.684 1.00 90.62 90 VAL A O 1
ATOM 759 N N . LEU A 1 91 ? 1.724 -2.628 -7.655 1.00 89.00 91 LEU A N 1
ATOM 760 C CA . LEU A 1 91 ? 0.515 -1.847 -7.885 1.00 89.00 91 LEU A CA 1
ATOM 761 C C . LEU A 1 91 ? -0.563 -2.239 -6.870 1.00 89.00 91 LEU A C 1
ATOM 763 O O . LEU A 1 91 ? -0.837 -3.434 -6.707 1.00 89.00 91 LEU A O 1
ATOM 767 N N . PRO A 1 92 ? -1.230 -1.266 -6.230 1.00 80.38 92 PRO A N 1
ATOM 768 C CA . PRO A 1 92 ? -2.462 -1.547 -5.510 1.00 80.38 92 PRO A CA 1
ATOM 769 C C . PRO A 1 92 ? -3.562 -1.957 -6.505 1.00 80.38 92 PRO A C 1
ATOM 771 O O . PRO A 1 92 ? -3.785 -1.276 -7.504 1.00 80.38 92 PRO A O 1
ATOM 774 N N . HIS A 1 93 ? -4.261 -3.063 -6.236 1.00 76.75 93 HIS A N 1
ATOM 775 C CA . HIS A 1 93 ? -5.349 -3.556 -7.084 1.00 76.75 93 HIS A CA 1
ATOM 776 C C . HIS A 1 93 ? -6.501 -4.096 -6.229 1.00 76.75 93 HIS A C 1
ATOM 778 O O . HIS A 1 93 ? -6.526 -5.268 -5.851 1.00 76.75 93 HIS A O 1
ATOM 784 N N . GLU A 1 94 ? -7.459 -3.227 -5.903 1.00 72.56 94 GLU A N 1
ATOM 785 C CA . GLU A 1 94 ? -8.599 -3.527 -5.024 1.00 72.56 94 GLU A CA 1
ATOM 786 C C . GLU A 1 94 ? -8.171 -4.148 -3.673 1.00 72.56 94 GLU A C 1
ATOM 788 O O . GLU A 1 94 ? -7.621 -3.468 -2.803 1.00 72.56 94 GLU A O 1
ATOM 793 N N . GLN A 1 95 ? -8.430 -5.447 -3.476 1.00 68.38 95 GLN A N 1
ATOM 794 C CA . GLN A 1 95 ? -8.059 -6.219 -2.283 1.00 68.38 95 GLN A CA 1
ATOM 795 C C . GLN A 1 95 ? -6.767 -7.036 -2.456 1.00 68.38 95 GLN A C 1
ATOM 797 O O . GLN A 1 95 ? -6.367 -7.765 -1.550 1.00 68.38 95 GLN A O 1
ATOM 802 N N . SER A 1 96 ? -6.106 -6.883 -3.598 1.00 76.38 96 SER A N 1
ATOM 803 C CA . SER A 1 96 ? -4.883 -7.571 -4.003 1.00 76.38 96 SER A CA 1
ATOM 804 C C . SER A 1 96 ? -3.778 -6.567 -4.333 1.00 76.38 96 SER A C 1
ATOM 806 O O . SER A 1 96 ? -3.990 -5.351 -4.358 1.00 76.38 96 SER A O 1
ATOM 808 N N . ILE A 1 97 ? -2.586 -7.084 -4.596 1.00 84.88 97 ILE A N 1
ATOM 809 C CA . ILE A 1 97 ? -1.512 -6.320 -5.219 1.00 84.88 97 ILE A CA 1
ATOM 810 C C . ILE A 1 97 ? -1.100 -7.007 -6.512 1.00 84.88 97 ILE A C 1
ATOM 812 O O . ILE A 1 97 ? -1.146 -8.234 -6.616 1.00 84.88 97 ILE A O 1
ATOM 816 N N . ILE A 1 98 ? -0.679 -6.220 -7.493 1.00 88.56 98 ILE A N 1
ATOM 817 C CA . ILE A 1 98 ? -0.039 -6.749 -8.694 1.00 88.56 98 ILE A CA 1
ATOM 818 C C . ILE A 1 98 ? 1.465 -6.564 -8.529 1.00 88.56 98 ILE A C 1
ATOM 820 O O . ILE A 1 98 ? 1.929 -5.442 -8.328 1.00 88.56 98 ILE A O 1
ATOM 824 N N . LEU A 1 99 ? 2.214 -7.661 -8.619 1.00 90.88 99 LEU A N 1
ATOM 825 C CA . LEU A 1 99 ? 3.665 -7.652 -8.734 1.00 90.88 99 LEU A CA 1
ATOM 826 C C . LEU A 1 99 ? 4.052 -7.808 -10.198 1.00 90.88 99 LEU A C 1
ATOM 828 O O . LEU A 1 99 ? 3.723 -8.801 -10.850 1.00 90.88 99 LEU A O 1
ATOM 832 N N . VAL A 1 100 ? 4.782 -6.824 -10.701 1.00 91.44 100 VAL A N 1
ATOM 833 C CA . VAL A 1 100 ? 5.266 -6.786 -12.075 1.00 91.44 100 VAL A CA 1
ATOM 834 C C . VAL A 1 100 ? 6.775 -7.014 -12.046 1.00 91.44 100 VAL A C 1
ATOM 836 O O . VAL A 1 100 ? 7.521 -6.121 -11.625 1.00 91.44 100 VAL A O 1
ATOM 839 N N . PRO A 1 101 ? 7.245 -8.206 -12.449 1.00 89.62 101 PRO A N 1
ATOM 840 C CA . PRO A 1 101 ? 8.667 -8.459 -12.615 1.00 89.62 101 PRO A CA 1
ATOM 841 C C . PRO A 1 101 ? 9.167 -7.795 -13.902 1.00 89.62 101 PRO A C 1
ATOM 843 O O . PRO A 1 101 ? 8.486 -7.792 -14.925 1.00 89.62 101 PRO A O 1
ATOM 846 N N . THR A 1 102 ? 10.399 -7.303 -13.905 1.00 85.00 102 THR A N 1
ATOM 847 C CA . THR A 1 102 ? 11.092 -7.007 -15.162 1.00 85.00 102 THR A CA 1
ATOM 848 C C . THR A 1 102 ? 12.588 -7.199 -15.015 1.00 85.00 102 THR A C 1
ATOM 850 O O . THR A 1 102 ? 13.152 -7.029 -13.939 1.00 85.00 102 THR A O 1
ATOM 853 N N . ARG A 1 103 ? 13.227 -7.576 -16.121 1.00 77.62 103 ARG A N 1
ATOM 854 C CA . ARG A 1 103 ? 14.689 -7.652 -16.241 1.00 77.62 103 ARG A CA 1
ATOM 855 C C . ARG A 1 103 ? 15.262 -6.515 -17.084 1.00 77.62 103 ARG A C 1
ATOM 857 O O . ARG A 1 103 ? 16.475 -6.376 -17.154 1.00 77.62 103 ARG A O 1
ATOM 864 N N . MET A 1 104 ? 14.404 -5.737 -17.745 1.00 81.62 104 MET A N 1
ATOM 865 C CA . MET A 1 104 ? 14.800 -4.642 -18.627 1.00 81.62 104 MET A CA 1
ATOM 866 C C . MET A 1 104 ? 14.223 -3.344 -18.085 1.00 81.62 104 MET A C 1
ATOM 868 O O . MET A 1 104 ? 13.059 -3.014 -18.329 1.00 81.62 104 MET A O 1
ATOM 872 N N . PHE A 1 105 ? 15.054 -2.633 -17.335 1.00 87.75 105 PHE A N 1
ATOM 873 C CA . PHE A 1 105 ? 14.733 -1.344 -16.750 1.00 87.75 105 PHE A CA 1
ATOM 874 C C . PHE A 1 105 ? 15.973 -0.449 -16.747 1.00 87.75 105 PHE A C 1
ATOM 876 O O . PHE A 1 105 ? 17.107 -0.927 -16.774 1.00 87.75 105 PHE A O 1
ATOM 883 N N . VAL A 1 106 ? 15.734 0.853 -16.704 1.00 88.88 106 VAL A N 1
ATOM 884 C CA . VAL A 1 106 ? 16.730 1.897 -16.496 1.00 88.88 106 VAL A CA 1
ATOM 885 C C . VAL A 1 106 ? 16.199 2.796 -15.392 1.00 88.88 106 VAL A C 1
ATOM 887 O O . VAL A 1 106 ? 15.065 3.267 -15.461 1.00 88.88 106 VAL A O 1
ATOM 890 N N . THR A 1 107 ? 17.010 3.025 -14.370 1.00 88.62 107 THR A N 1
ATOM 891 C CA . THR A 1 107 ? 16.717 3.941 -13.266 1.00 88.62 107 THR A CA 1
ATOM 892 C C . THR A 1 107 ? 17.642 5.148 -13.332 1.00 88.62 107 THR A C 1
ATOM 894 O O . THR A 1 107 ? 18.799 5.051 -13.739 1.00 88.62 107 THR A O 1
ATOM 897 N N . ASN A 1 108 ? 17.122 6.305 -12.941 1.00 87.44 108 ASN A N 1
ATOM 898 C CA . ASN A 1 108 ? 17.892 7.530 -12.766 1.00 87.44 108 ASN A CA 1
ATOM 899 C C . ASN A 1 108 ? 17.391 8.290 -11.524 1.00 87.44 108 ASN A C 1
ATOM 901 O O . ASN A 1 108 ? 16.555 7.783 -10.770 1.00 87.44 108 ASN A O 1
ATOM 905 N N . SER A 1 109 ? 17.911 9.499 -11.305 1.00 86.31 109 SER A N 1
ATOM 906 C CA . SER A 1 109 ? 17.546 10.345 -10.161 1.00 86.31 109 SER A CA 1
ATOM 907 C C . SER A 1 109 ?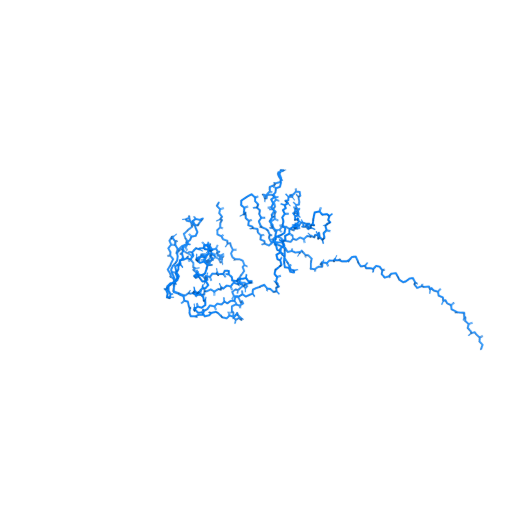 16.078 10.772 -10.143 1.00 86.31 109 SER A C 1
ATOM 909 O O . SER A 1 109 ? 15.554 11.094 -9.080 1.00 86.31 109 SER A O 1
ATOM 911 N N . ASP A 1 110 ? 15.419 10.780 -11.301 1.00 88.81 110 ASP A N 1
ATOM 912 C CA . ASP A 1 110 ? 14.088 11.360 -11.477 1.00 88.81 110 ASP A CA 1
ATOM 913 C C . ASP A 1 110 ? 13.006 10.282 -11.573 1.00 88.81 110 ASP A C 1
ATOM 915 O O . ASP A 1 110 ? 11.829 10.552 -11.328 1.00 88.81 110 ASP A O 1
ATOM 919 N N . GLY A 1 111 ? 13.381 9.054 -11.928 1.00 91.69 111 GLY A N 1
ATOM 920 C CA . GLY A 1 111 ? 12.434 7.978 -12.132 1.00 91.69 111 GLY A CA 1
ATOM 921 C C . GLY A 1 111 ? 13.034 6.681 -12.658 1.00 91.69 111 GLY A C 1
AT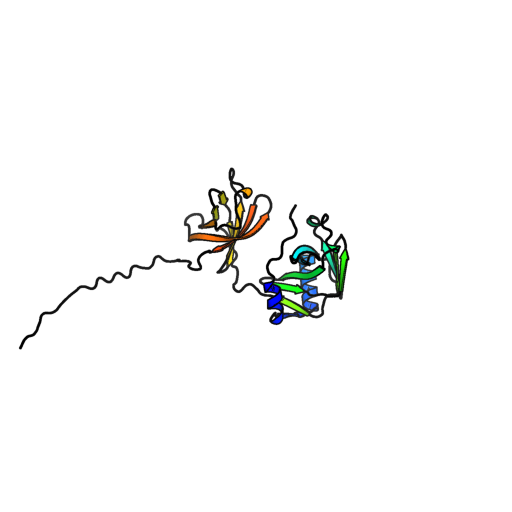OM 922 O O . GLY A 1 111 ? 14.222 6.375 -12.515 1.00 91.69 111 GLY A O 1
ATOM 923 N N . MET A 1 112 ? 12.157 5.908 -13.285 1.00 92.56 112 MET A N 1
ATOM 924 C CA . MET A 1 112 ? 12.465 4.631 -13.906 1.00 92.56 112 MET A CA 1
ATOM 925 C C . MET A 1 112 ? 11.721 4.503 -15.227 1.00 92.56 112 MET A C 1
ATOM 927 O O . MET A 1 112 ? 10.573 4.919 -15.361 1.00 92.56 112 MET A O 1
ATOM 931 N N . THR A 1 113 ? 12.380 3.875 -16.189 1.00 93.31 113 THR A N 1
ATOM 932 C CA . THR A 1 113 ? 11.782 3.400 -17.434 1.00 93.31 113 THR A CA 1
ATOM 933 C C . THR A 1 113 ? 11.976 1.896 -17.517 1.00 93.31 113 THR A C 1
ATOM 935 O O . THR A 1 113 ? 13.055 1.392 -17.210 1.00 93.31 113 THR A O 1
ATOM 938 N N . MET A 1 114 ? 10.951 1.152 -17.910 1.00 92.94 114 MET A N 1
ATOM 939 C CA . MET A 1 114 ? 11.052 -0.293 -18.080 1.00 92.94 114 MET A CA 1
ATOM 940 C C . MET A 1 114 ? 10.148 -0.802 -19.187 1.00 92.94 114 MET A C 1
ATOM 942 O O . MET A 1 114 ? 9.105 -0.223 -19.484 1.00 92.94 114 MET A O 1
ATOM 946 N N . ARG A 1 115 ? 10.513 -1.955 -19.747 1.00 91.56 115 ARG A N 1
ATOM 947 C CA . ARG A 1 115 ? 9.612 -2.685 -20.634 1.00 91.56 115 ARG A CA 1
ATOM 948 C C . ARG A 1 115 ? 8.648 -3.529 -19.808 1.00 91.56 115 ARG A C 1
ATOM 950 O O . ARG A 1 115 ? 9.082 -4.280 -18.927 1.00 91.56 115 ARG A O 1
ATOM 957 N N . LEU A 1 116 ? 7.357 -3.421 -20.107 1.00 91.75 116 LEU A N 1
ATOM 958 C CA . LEU A 1 116 ? 6.327 -4.236 -19.474 1.00 91.75 116 LEU A CA 1
ATOM 959 C C . LEU A 1 116 ? 6.493 -5.712 -19.873 1.00 91.75 116 LEU A C 1
ATOM 961 O O . LEU A 1 116 ? 6.669 -6.002 -21.063 1.00 91.75 116 LEU A O 1
ATOM 965 N N . PRO A 1 117 ? 6.433 -6.650 -18.910 1.00 91.12 117 PRO A N 1
ATOM 966 C CA . PRO A 1 117 ? 6.468 -8.076 -19.208 1.00 91.12 117 PRO A CA 1
ATOM 967 C C . PRO A 1 117 ? 5.158 -8.527 -19.869 1.00 91.12 117 PRO A C 1
ATOM 969 O O . PRO A 1 117 ? 4.118 -7.882 -19.738 1.00 91.12 117 PRO A O 1
ATOM 972 N N . GLU A 1 118 ? 5.186 -9.684 -20.531 1.00 88.69 118 GLU A N 1
ATOM 973 C CA . GLU A 1 118 ? 3.973 -10.295 -21.098 1.00 88.69 118 GLU A CA 1
ATOM 974 C C . GLU A 1 118 ? 3.000 -10.789 -20.016 1.00 88.69 118 GLU A C 1
ATOM 976 O O . GLU A 1 118 ? 1.783 -10.810 -20.218 1.00 88.69 118 GLU A O 1
ATOM 981 N N . GLN A 1 119 ? 3.537 -11.164 -18.852 1.00 86.69 119 GLN A N 1
ATOM 982 C CA . GLN A 1 119 ? 2.776 -11.649 -17.708 1.00 86.69 119 GLN A CA 1
ATOM 983 C C . GLN A 1 119 ? 3.305 -11.054 -16.405 1.00 86.69 119 GLN A C 1
ATOM 985 O O . GLN A 1 119 ? 4.515 -10.963 -16.192 1.00 86.69 119 GLN A O 1
ATOM 990 N N . SER A 1 120 ? 2.370 -10.723 -15.521 1.00 90.56 120 SER A N 1
ATOM 991 C CA . SER A 1 120 ? 2.619 -10.283 -14.147 1.00 90.56 120 SER A CA 1
ATOM 992 C C . SER A 1 120 ? 1.763 -11.089 -13.174 1.00 90.56 120 SER A C 1
ATOM 994 O O . SER A 1 120 ? 0.904 -11.868 -13.593 1.00 90.56 120 SER A O 1
ATOM 996 N N . PHE A 1 121 ? 1.985 -10.910 -11.875 1.00 87.81 121 PHE A N 1
ATOM 997 C CA . PHE A 1 121 ? 1.362 -11.731 -10.840 1.00 87.81 121 PHE A CA 1
ATOM 998 C C . PHE A 1 121 ? 0.381 -10.915 -10.011 1.00 87.81 121 PHE A C 1
ATOM 1000 O O . PHE A 1 121 ? 0.725 -9.853 -9.501 1.00 87.81 121 PHE A O 1
ATOM 1007 N N . VAL A 1 122 ? -0.831 -11.426 -9.835 1.00 85.62 122 VAL A N 1
ATOM 1008 C CA . VAL A 1 122 ? -1.816 -10.904 -8.892 1.00 85.62 122 VAL A CA 1
ATOM 1009 C C . VAL A 1 122 ? -1.678 -11.697 -7.603 1.00 85.62 122 VAL A C 1
ATOM 1011 O O . VAL A 1 122 ? -2.044 -12.872 -7.538 1.00 85.62 122 VAL A O 1
ATOM 1014 N N . ILE A 1 123 ? -1.154 -11.048 -6.568 1.00 79.56 123 ILE A N 1
ATOM 1015 C CA . ILE A 1 123 ? -1.055 -11.635 -5.238 1.00 79.56 123 ILE A CA 1
ATOM 1016 C C . ILE A 1 123 ? -2.204 -11.117 -4.388 1.00 79.56 123 ILE A C 1
ATOM 1018 O O . ILE A 1 123 ? -2.283 -9.936 -4.044 1.00 79.56 123 ILE A O 1
ATOM 1022 N N . SER A 1 124 ? -3.092 -12.032 -4.014 1.00 66.38 124 SER A N 1
ATOM 1023 C CA . SER A 1 124 ? -4.076 -11.782 -2.971 1.00 66.38 124 SER A CA 1
ATOM 1024 C C . SER A 1 124 ? -3.533 -12.312 -1.649 1.00 66.38 124 SER A C 1
ATOM 1026 O O . SER A 1 124 ? -3.524 -13.516 -1.417 1.00 66.38 124 SER A O 1
ATOM 1028 N N . GLN A 1 125 ? -3.057 -11.420 -0.780 1.00 56.62 125 GLN A N 1
ATOM 1029 C CA . GLN A 1 125 ? -2.694 -11.792 0.595 1.00 56.62 125 GLN A CA 1
ATOM 1030 C C . GLN A 1 125 ? -3.847 -11.661 1.586 1.00 56.62 125 GLN A C 1
ATOM 1032 O O . GLN A 1 125 ? -3.751 -12.121 2.723 1.00 56.62 125 GLN A O 1
ATOM 1037 N N . ARG A 1 126 ? -4.948 -11.015 1.198 1.00 55.34 126 ARG A N 1
ATOM 1038 C CA . ARG A 1 126 ? -6.054 -10.786 2.122 1.00 55.34 126 ARG A CA 1
ATOM 1039 C C . ARG A 1 126 ? -6.913 -12.039 2.172 1.00 55.34 126 ARG A C 1
ATOM 1041 O O . ARG A 1 126 ? -7.797 -12.230 1.349 1.00 55.34 126 ARG A O 1
ATOM 1048 N N . GLN A 1 127 ? -6.661 -12.874 3.178 1.00 50.84 127 GLN A N 1
ATOM 1049 C CA . GLN A 1 127 ? -7.487 -14.047 3.488 1.00 50.84 127 GLN A CA 1
ATOM 1050 C C . GLN A 1 127 ? -8.939 -13.676 3.842 1.00 50.84 127 GLN A C 1
ATOM 1052 O O . GLN A 1 127 ? -9.802 -14.548 3.875 1.00 50.84 127 GLN A O 1
ATOM 1057 N N . ALA A 1 128 ? -9.226 -12.394 4.104 1.00 57.22 128 ALA A N 1
ATOM 1058 C CA . ALA A 1 128 ? -10.554 -11.937 4.463 1.00 57.22 128 ALA A CA 1
ATOM 1059 C C . ALA A 1 128 ? -10.874 -10.505 3.984 1.00 57.22 128 ALA A C 1
ATOM 1061 O O . ALA A 1 128 ? -9.976 -9.655 3.933 1.00 57.22 128 ALA A O 1
ATOM 1062 N N . PRO A 1 129 ? -12.155 -10.224 3.672 1.00 61.44 129 PRO A N 1
ATOM 1063 C CA . PRO A 1 129 ? -12.615 -8.911 3.229 1.00 61.44 129 PRO A CA 1
ATOM 1064 C C . PRO A 1 129 ? -12.489 -7.856 4.335 1.00 61.44 129 PRO A C 1
ATOM 1066 O O . PRO A 1 129 ? -12.547 -8.164 5.527 1.00 61.44 129 PRO A O 1
ATOM 1069 N N . ARG A 1 130 ? -12.348 -6.593 3.918 1.00 72.44 130 ARG A N 1
ATOM 1070 C CA . ARG A 1 130 ? -12.458 -5.423 4.796 1.00 72.44 130 ARG A CA 1
ATOM 1071 C C . ARG A 1 130 ? -13.819 -4.777 4.619 1.00 72.44 130 ARG A C 1
ATOM 1073 O O . ARG A 1 130 ? -14.307 -4.652 3.497 1.00 72.44 130 ARG A O 1
ATOM 1080 N N . PHE A 1 131 ? -14.389 -4.334 5.723 1.00 78.25 131 PHE A N 1
ATOM 1081 C CA . PHE A 1 131 ? -15.661 -3.644 5.771 1.00 78.25 131 PHE A CA 1
ATOM 1082 C C . PHE A 1 131 ? -15.394 -2.187 6.149 1.00 78.25 131 PHE A C 1
ATOM 1084 O O . PHE A 1 131 ? -14.845 -1.943 7.228 1.00 78.25 131 PHE A O 1
ATOM 1091 N N . PRO A 1 132 ? -15.722 -1.222 5.271 1.00 81.88 132 PRO A N 1
ATOM 1092 C CA . PRO A 1 132 ? -15.575 0.189 5.591 1.00 81.88 132 PRO A CA 1
ATOM 1093 C C . PRO A 1 132 ? -16.512 0.563 6.739 1.00 81.88 132 PRO A C 1
ATOM 1095 O O . PRO A 1 132 ? -17.640 0.071 6.825 1.00 81.88 132 PRO A O 1
ATOM 1098 N N . CYS A 1 133 ? -16.050 1.457 7.603 1.00 82.69 133 CYS A N 1
ATOM 1099 C CA . CYS A 1 133 ? -16.801 1.933 8.752 1.00 82.69 133 CYS A CA 1
ATOM 1100 C C . CYS A 1 133 ? -17.004 3.441 8.687 1.00 82.69 133 CYS A C 1
ATOM 1102 O O . CYS A 1 133 ? -16.145 4.193 8.235 1.00 82.69 133 CYS A O 1
ATOM 1104 N N . GLN A 1 134 ? -18.163 3.879 9.171 1.00 84.81 134 GLN A N 1
ATOM 1105 C CA . GLN A 1 134 ? -18.463 5.284 9.409 1.00 84.81 134 GLN A CA 1
ATOM 1106 C C . GLN A 1 134 ? -19.160 5.425 10.760 1.00 84.81 134 GLN A C 1
ATOM 1108 O O . GLN A 1 134 ? -19.969 4.580 11.133 1.00 84.81 134 GLN A O 1
ATOM 1113 N N . GLY A 1 135 ? -18.831 6.489 11.494 1.00 84.50 135 GLY A N 1
ATOM 1114 C CA . GLY A 1 135 ? -19.466 6.798 12.779 1.00 84.50 135 GLY A CA 1
ATOM 1115 C C . GLY A 1 135 ? -18.994 5.960 13.972 1.00 84.50 135 GLY A C 1
ATOM 1116 O O . GLY A 1 135 ? -19.617 6.023 15.024 1.00 84.50 135 GLY A O 1
ATOM 1117 N N . VAL A 1 136 ? -17.907 5.195 13.838 1.00 91.62 136 VAL A N 1
ATOM 1118 C CA . VAL A 1 136 ? -17.314 4.440 14.952 1.00 91.62 136 VAL A CA 1
ATOM 1119 C C . VAL A 1 136 ? -16.150 5.233 15.536 1.00 91.62 136 VAL A C 1
ATOM 1121 O O . VAL A 1 136 ? -15.149 5.451 14.847 1.00 91.62 136 VAL A O 1
ATOM 1124 N N . LYS A 1 137 ? -16.272 5.638 16.803 1.00 94.56 137 LYS A N 1
ATOM 1125 C CA . LYS A 1 137 ? -15.196 6.277 17.567 1.00 94.56 137 LYS A CA 1
ATOM 1126 C C . LYS A 1 137 ? -14.155 5.224 17.939 1.00 94.56 137 LYS A C 1
ATOM 1128 O O . LYS A 1 137 ? -14.512 4.134 18.381 1.00 94.56 137 LYS A O 1
ATOM 1133 N N . ALA A 1 138 ? -12.884 5.565 17.768 1.00 95.31 138 ALA A N 1
ATOM 1134 C CA . ALA A 1 138 ? -11.749 4.753 18.180 1.00 95.31 138 ALA A CA 1
ATOM 1135 C C . ALA A 1 138 ? -10.912 5.507 19.217 1.00 95.31 138 ALA A C 1
ATOM 1137 O O . ALA A 1 138 ? -10.540 6.658 18.991 1.00 95.31 138 ALA A O 1
ATOM 1138 N N . GLU A 1 139 ? -10.597 4.848 20.327 1.00 94.50 139 GLU A N 1
ATOM 1139 C CA . GLU A 1 139 ? -9.698 5.358 21.363 1.00 94.50 139 GLU A CA 1
ATOM 1140 C C . GLU A 1 139 ? -8.552 4.370 21.563 1.00 94.50 139 GLU A C 1
ATOM 1142 O O . GLU A 1 139 ? -8.770 3.166 21.728 1.00 94.50 139 GLU A O 1
ATOM 1147 N N . LEU A 1 140 ? -7.328 4.884 21.529 1.00 93.69 140 LEU A N 1
ATOM 1148 C CA . LEU A 1 140 ? -6.103 4.109 21.625 1.00 93.69 140 LEU A CA 1
ATOM 1149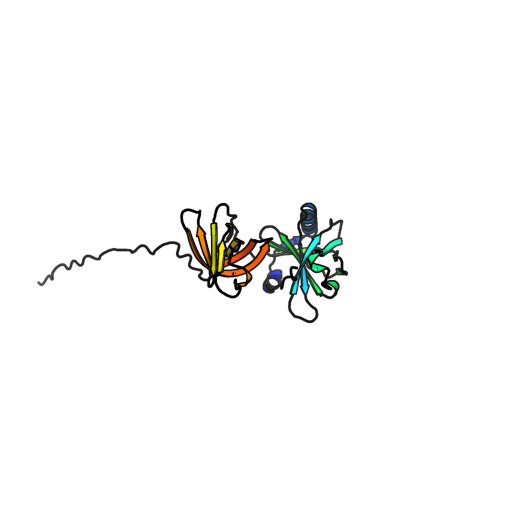 C C . LEU A 1 140 ? -5.332 4.511 22.878 1.00 93.69 140 LEU A C 1
ATOM 1151 O O . LEU A 1 140 ? -5.040 5.691 23.071 1.00 93.69 140 LEU A O 1
ATOM 1155 N N . TRP A 1 141 ? -4.961 3.518 23.680 1.00 91.62 141 TRP A N 1
ATOM 1156 C CA . TRP A 1 141 ? -4.297 3.706 24.965 1.00 91.62 141 TRP A CA 1
ATOM 1157 C C . TRP A 1 141 ? -3.043 2.844 25.077 1.00 91.62 141 TRP A C 1
ATOM 1159 O O . TRP A 1 141 ? -3.079 1.643 24.807 1.00 91.62 141 TRP A O 1
ATOM 1169 N N . GLN A 1 142 ? -1.930 3.426 25.523 1.00 89.88 142 GLN A N 1
ATOM 1170 C CA . GLN A 1 142 ? -0.706 2.670 25.796 1.00 89.88 142 GLN A CA 1
ATOM 1171 C C . GLN A 1 142 ? 0.178 3.394 26.812 1.00 89.88 142 GLN A C 1
ATOM 1173 O O . GLN A 1 142 ? 0.675 4.472 26.526 1.00 89.88 142 GLN A O 1
ATOM 1178 N N . ASN A 1 143 ? 0.424 2.811 27.990 1.00 84.75 143 ASN A N 1
ATOM 1179 C CA . ASN A 1 143 ? 1.366 3.359 28.984 1.00 84.75 143 ASN A CA 1
ATOM 1180 C C . ASN A 1 143 ? 1.199 4.875 29.263 1.00 84.75 143 ASN A C 1
ATOM 1182 O O . ASN A 1 143 ? 2.181 5.601 29.391 1.00 84.75 143 ASN A O 1
ATOM 1186 N N . GLY A 1 144 ? -0.045 5.364 29.328 1.00 81.00 144 GLY A N 1
ATOM 1187 C CA . GLY A 1 144 ? -0.365 6.784 29.544 1.00 81.00 144 GLY A CA 1
ATOM 1188 C C . GLY A 1 144 ? -0.443 7.643 28.275 1.00 81.00 144 GLY A C 1
ATOM 1189 O O . GLY A 1 144 ? -0.924 8.769 28.344 1.00 81.00 144 GLY A O 1
ATOM 1190 N N . PHE A 1 145 ? -0.043 7.121 27.115 1.00 87.75 145 PHE A N 1
ATOM 1191 C CA . PHE A 1 145 ? -0.378 7.705 25.819 1.00 87.75 145 PHE A CA 1
ATOM 1192 C C . PHE A 1 145 ? -1.859 7.460 25.496 1.00 87.75 145 PHE A C 1
ATOM 1194 O O . PHE A 1 145 ? -2.342 6.333 25.634 1.00 87.75 145 PHE A O 1
ATOM 1201 N N . GLN A 1 146 ? -2.542 8.510 25.034 1.00 91.69 146 GLN A N 1
ATOM 1202 C CA . GLN A 1 146 ? -3.926 8.476 24.562 1.00 91.69 146 GLN A CA 1
ATOM 1203 C C . GLN A 1 146 ? -4.034 9.151 23.190 1.00 91.69 146 GLN A C 1
ATOM 1205 O O . GLN A 1 146 ? -3.464 10.224 22.963 1.00 91.69 146 GLN A O 1
ATOM 1210 N N . ALA A 1 147 ? -4.798 8.536 22.290 1.00 92.75 147 ALA A N 1
ATOM 1211 C CA . ALA A 1 147 ? -5.209 9.137 21.029 1.00 92.75 147 ALA A CA 1
ATOM 1212 C C . ALA A 1 147 ? -6.653 8.764 20.688 1.00 92.75 147 ALA A C 1
ATOM 1214 O O . ALA A 1 147 ? -7.087 7.639 20.935 1.00 92.75 147 ALA A O 1
ATOM 1215 N N . GLU A 1 148 ? -7.376 9.696 20.077 1.00 93.88 148 GLU A N 1
ATOM 1216 C CA . GLU A 1 148 ? -8.781 9.526 19.714 1.00 93.88 148 GLU A CA 1
ATOM 1217 C C . GLU A 1 148 ? -9.004 9.758 18.222 1.00 93.88 148 GLU A C 1
ATOM 1219 O O . GLU A 1 148 ? -8.263 10.482 17.555 1.00 93.88 148 GLU A O 1
ATOM 1224 N N . GLY A 1 149 ? -10.035 9.127 17.670 1.00 93.56 149 GLY A N 1
ATOM 1225 C CA . GLY A 1 149 ? -10.407 9.300 16.277 1.00 93.56 149 GLY A CA 1
ATOM 1226 C C . GLY A 1 149 ? -11.475 8.318 15.836 1.00 93.56 149 GLY A C 1
ATOM 1227 O O . GLY A 1 149 ? -12.465 8.112 16.538 1.00 93.56 149 GLY A O 1
ATOM 1228 N N . VAL A 1 150 ? -11.300 7.736 14.651 1.00 95.00 150 VAL A N 1
ATOM 1229 C CA . VAL A 1 150 ? -12.329 6.928 13.987 1.00 95.00 150 VAL A CA 1
ATOM 1230 C C . VAL A 1 150 ? -11.787 5.606 13.457 1.00 95.00 150 VAL A C 1
ATOM 1232 O O . VAL A 1 150 ? -10.629 5.511 13.046 1.00 95.00 150 VAL A O 1
ATOM 1235 N N . LEU A 1 151 ? -12.647 4.589 13.420 1.00 93.88 151 LEU A N 1
ATOM 1236 C CA . LEU A 1 151 ? -12.400 3.359 12.669 1.00 93.88 151 LEU A CA 1
ATOM 1237 C C . LEU A 1 151 ? -12.746 3.591 11.193 1.00 93.88 151 LEU A C 1
ATOM 1239 O O . LEU A 1 151 ? -13.891 3.897 10.864 1.00 93.88 151 LEU A O 1
ATOM 1243 N N . MET A 1 152 ? -11.758 3.430 10.317 1.00 90.12 152 MET A N 1
ATOM 1244 C CA . MET A 1 152 ? -11.891 3.607 8.869 1.00 90.12 152 MET A CA 1
ATOM 1245 C C . MET A 1 152 ? -12.425 2.340 8.199 1.00 90.12 152 MET A C 1
ATOM 1247 O O . MET A 1 152 ? -13.342 2.395 7.382 1.00 90.12 152 MET A O 1
ATOM 1251 N N . ASP A 1 153 ? -11.860 1.188 8.557 1.00 87.62 153 ASP A N 1
ATOM 1252 C CA . ASP A 1 153 ? -12.301 -0.130 8.111 1.00 87.62 153 ASP A CA 1
ATOM 1253 C C . ASP A 1 153 ? -11.840 -1.218 9.091 1.00 87.62 153 ASP A C 1
ATOM 1255 O O . ASP A 1 153 ? -10.953 -1.002 9.919 1.00 87.62 153 ASP A O 1
ATOM 1259 N N . PHE A 1 154 ? -12.450 -2.398 9.018 1.00 86.44 154 PHE A N 1
ATOM 1260 C CA . PHE A 1 154 ? -11.980 -3.578 9.743 1.00 86.44 154 PHE A CA 1
ATOM 1261 C C . PHE A 1 154 ? -12.055 -4.827 8.872 1.00 86.44 154 PHE A C 1
ATOM 1263 O O . PHE A 1 154 ? -12.914 -4.950 8.003 1.00 86.44 154 PHE A O 1
ATOM 1270 N N . GLY A 1 155 ? -11.167 -5.778 9.126 1.00 79.56 155 GLY A N 1
ATOM 1271 C CA . GLY A 1 155 ? -11.300 -7.163 8.691 1.00 79.56 155 GLY A CA 1
ATOM 1272 C C . GLY A 1 155 ? -11.367 -8.095 9.904 1.00 79.56 155 GLY A C 1
ATOM 1273 O O . GLY A 1 155 ? -11.233 -7.641 11.039 1.00 79.56 155 GLY A O 1
ATOM 1274 N N . PRO A 1 156 ? -11.518 -9.412 9.697 1.00 72.12 156 PRO A N 1
ATOM 1275 C CA . PRO A 1 156 ? -11.585 -10.384 10.792 1.00 72.12 156 PRO A CA 1
ATOM 1276 C C . PRO A 1 156 ? -10.366 -10.405 11.717 1.00 72.12 156 PRO A C 1
ATOM 1278 O O . PRO A 1 156 ? -10.501 -10.782 12.872 1.00 72.12 156 PRO A O 1
ATOM 1281 N N . HIS A 1 157 ? -9.200 -9.984 11.221 1.00 78.94 157 HIS A N 1
ATOM 1282 C CA . HIS A 1 157 ? -7.934 -10.057 11.956 1.00 78.94 157 HIS A CA 1
ATOM 1283 C C . HIS A 1 157 ? -7.312 -8.686 12.239 1.00 78.94 157 HIS A C 1
ATOM 1285 O O . HIS A 1 157 ? -6.259 -8.623 12.863 1.00 78.94 157 HIS A O 1
ATOM 1291 N N . ALA A 1 158 ? -7.900 -7.589 11.750 1.00 86.88 158 ALA A N 1
ATOM 1292 C CA . ALA A 1 158 ? -7.273 -6.274 11.847 1.00 86.88 158 ALA A CA 1
ATOM 1293 C C . ALA A 1 158 ? -8.282 -5.124 11.836 1.00 86.88 158 ALA A C 1
ATOM 1295 O O . ALA A 1 158 ? -9.277 -5.162 11.113 1.00 86.88 158 ALA A O 1
ATOM 1296 N N . PHE A 1 159 ? -7.954 -4.059 12.557 1.00 89.75 159 PHE A N 1
ATOM 1297 C CA . PHE A 1 159 ? -8.646 -2.777 12.553 1.00 89.75 159 PHE A CA 1
ATOM 1298 C C . PHE A 1 159 ? -7.764 -1.716 11.908 1.00 89.75 159 PHE A C 1
ATOM 1300 O O . PHE A 1 159 ? -6.567 -1.649 12.185 1.00 89.75 159 PHE A O 1
ATOM 1307 N N . HIS A 1 160 ? -8.355 -0.865 11.077 1.00 91.81 160 HIS A N 1
ATOM 1308 C CA . HIS A 1 160 ? -7.697 0.297 10.500 1.00 91.81 160 HIS A CA 1
ATOM 1309 C C . HIS A 1 160 ? -8.332 1.560 11.075 1.00 91.81 160 HIS A C 1
ATOM 1311 O O . HIS A 1 160 ? -9.484 1.879 10.782 1.00 91.81 160 HIS A O 1
ATOM 1317 N N . ILE A 1 161 ? -7.586 2.273 11.914 1.00 93.12 161 ILE A N 1
ATOM 1318 C CA . ILE A 1 161 ? -8.057 3.479 12.598 1.00 93.12 161 ILE A CA 1
ATOM 1319 C C . ILE A 1 161 ? -7.295 4.705 12.112 1.00 93.12 161 ILE A C 1
ATOM 1321 O O . ILE A 1 161 ? -6.127 4.609 11.741 1.00 93.12 161 ILE A O 1
ATOM 1325 N N . ARG A 1 162 ? -7.936 5.870 12.173 1.00 93.81 162 ARG A N 1
ATOM 1326 C CA . ARG A 1 162 ? -7.282 7.173 12.046 1.00 93.81 162 ARG A CA 1
ATOM 1327 C C . ARG A 1 162 ? -7.485 7.937 13.342 1.00 93.81 162 ARG A C 1
ATOM 1329 O O . ARG A 1 162 ? -8.620 8.254 13.684 1.00 93.81 162 ARG A O 1
ATOM 1336 N N . VAL A 1 163 ? -6.397 8.224 14.046 1.00 93.19 163 VAL A N 1
ATOM 1337 C CA . VAL A 1 163 ? -6.410 8.845 15.376 1.00 93.19 163 VAL A CA 1
ATOM 1338 C C . VAL A 1 163 ? -5.493 10.055 15.447 1.00 93.19 163 VAL A C 1
ATOM 1340 O O . VAL A 1 163 ? -4.515 10.161 14.711 1.00 93.19 163 VAL A O 1
ATOM 1343 N N . GLN A 1 164 ? -5.788 10.974 16.352 1.00 92.06 164 GLN A N 1
ATOM 1344 C CA . GLN A 1 164 ? -4.955 12.114 16.690 1.00 92.06 164 GLN A CA 1
ATOM 1345 C C . GLN A 1 164 ? -4.658 12.068 18.191 1.00 92.06 164 GLN A C 1
ATOM 1347 O O . GLN A 1 164 ? -5.522 11.727 18.992 1.00 92.06 164 GLN A O 1
ATOM 1352 N N . ALA A 1 165 ? -3.416 12.364 18.565 1.00 87.12 165 ALA A N 1
ATOM 1353 C CA . ALA A 1 165 ? -3.051 12.483 19.968 1.00 87.12 165 ALA A CA 1
ATOM 1354 C C . ALA A 1 165 ? -3.555 13.830 20.499 1.00 87.12 165 ALA A C 1
ATOM 1356 O O . ALA A 1 165 ? -3.277 14.874 19.896 1.00 87.12 165 ALA A O 1
ATOM 1357 N N . ASP A 1 166 ? -4.284 13.799 21.609 1.00 77.38 166 ASP A N 1
ATOM 1358 C CA . ASP A 1 166 ? -4.748 15.008 22.280 1.00 77.38 166 ASP A CA 1
ATOM 1359 C C . ASP A 1 166 ? -3.663 15.531 23.216 1.00 77.38 166 ASP A C 1
ATOM 1361 O O . ASP A 1 166 ? -3.089 14.782 24.005 1.00 77.38 166 ASP A O 1
ATOM 1365 N N . SER A 1 167 ? -3.370 16.831 23.138 1.00 69.25 167 SER A N 1
ATOM 1366 C CA . SER A 1 167 ? -2.394 17.473 24.024 1.00 69.25 167 SER A CA 1
ATOM 1367 C C . SER A 1 167 ? -2.771 17.227 25.493 1.00 69.25 167 SER A C 1
ATOM 1369 O O . SER A 1 167 ? -3.921 17.475 25.857 1.00 69.25 167 SER A O 1
ATOM 1371 N N . PRO A 1 168 ? -1.830 16.806 26.360 1.00 68.75 168 PRO A N 1
ATOM 1372 C CA . PRO A 1 168 ? -0.372 16.825 26.178 1.00 68.75 168 PRO A CA 1
ATOM 1373 C C . PRO A 1 168 ? 0.238 15.561 25.541 1.00 68.75 168 PRO A C 1
ATOM 1375 O O . PRO A 1 168 ? 1.458 15.488 25.405 1.00 68.75 168 PRO A O 1
ATOM 1378 N N . SER A 1 169 ? -0.567 14.569 25.158 1.00 74.44 169 SER A N 1
ATOM 1379 C CA . SER A 1 169 ? -0.084 13.319 24.566 1.00 74.44 169 SER A CA 1
ATOM 1380 C C . SER A 1 169 ? 0.520 13.544 23.181 1.00 74.44 169 SER A C 1
ATOM 1382 O O . SER A 1 169 ? 0.023 14.314 22.359 1.00 74.44 169 SER A O 1
ATOM 1384 N N . SER A 1 170 ? 1.607 12.827 22.902 1.00 80.12 170 SER A N 1
ATOM 1385 C CA . SER A 1 170 ? 2.305 12.851 21.619 1.00 80.12 170 SER A CA 1
ATOM 1386 C C . SER A 1 170 ? 2.557 11.429 21.145 1.00 80.12 170 SER A C 1
ATOM 1388 O O . SER A 1 170 ? 2.940 10.566 21.932 1.00 80.12 170 SER A O 1
ATOM 1390 N N . PHE A 1 171 ? 2.439 11.193 19.837 1.00 81.69 171 PHE A N 1
ATOM 1391 C CA . PHE A 1 171 ? 2.807 9.910 19.227 1.00 81.69 171 PHE A CA 1
ATOM 1392 C C . PHE A 1 171 ? 4.293 9.549 19.404 1.00 81.69 171 PHE A C 1
ATOM 1394 O O . PHE A 1 171 ? 4.680 8.434 19.085 1.00 81.69 171 PHE A O 1
ATOM 1401 N N . GLN A 1 172 ? 5.134 10.462 19.904 1.00 78.75 172 GLN A N 1
ATOM 1402 C CA . GLN A 1 172 ? 6.502 10.136 20.326 1.00 78.75 172 GLN A CA 1
ATOM 1403 C C . GLN A 1 172 ? 6.545 9.162 21.512 1.00 78.75 172 GLN A C 1
ATOM 1405 O O . GLN A 1 172 ? 7.551 8.488 21.700 1.00 78.75 172 GLN A O 1
ATOM 1410 N N . TRP A 1 173 ? 5.479 9.095 22.313 1.00 80.31 173 TRP A N 1
ATOM 1411 C CA . TRP A 1 173 ? 5.366 8.176 23.451 1.00 80.31 173 TRP A CA 1
ATOM 1412 C C . TRP A 1 173 ? 4.683 6.859 23.083 1.00 80.31 173 TRP A C 1
ATOM 1414 O O . TRP A 1 173 ? 4.584 5.962 23.915 1.00 80.31 173 TRP A O 1
ATOM 1424 N N . PHE A 1 174 ? 4.220 6.738 21.839 1.00 83.81 174 PHE A N 1
ATOM 1425 C CA . PHE A 1 174 ? 3.604 5.528 21.328 1.00 83.81 174 PHE A CA 1
ATOM 1426 C C . PHE A 1 174 ? 4.670 4.565 20.799 1.00 83.81 174 PHE A C 1
ATOM 1428 O O . PHE A 1 174 ? 5.436 4.900 19.893 1.00 83.81 174 PHE A O 1
ATOM 1435 N N . ASN A 1 175 ? 4.703 3.361 21.359 1.00 81.25 175 ASN A N 1
ATOM 1436 C CA . ASN A 1 175 ? 5.619 2.293 20.998 1.00 81.25 175 ASN A CA 1
ATOM 1437 C C . ASN A 1 175 ? 4.909 1.247 20.125 1.00 81.25 175 ASN A C 1
ATOM 1439 O O . ASN A 1 175 ? 3.996 0.558 20.579 1.00 81.25 175 ASN A O 1
ATOM 1443 N N . LEU A 1 176 ? 5.373 1.100 18.883 1.00 79.12 176 LEU A N 1
ATOM 1444 C CA . LEU A 1 176 ? 4.842 0.122 17.930 1.00 79.12 176 LEU A CA 1
ATOM 1445 C C . LEU A 1 176 ? 5.126 -1.330 18.325 1.00 79.12 176 LEU A C 1
ATOM 1447 O O . LEU A 1 176 ? 4.347 -2.210 17.972 1.00 79.12 176 LEU A O 1
ATOM 1451 N N . ASP A 1 177 ? 6.214 -1.571 19.055 1.00 77.00 177 ASP A N 1
ATOM 1452 C CA . ASP A 1 177 ? 6.656 -2.917 19.429 1.00 77.00 177 ASP A CA 1
ATOM 1453 C C . ASP A 1 177 ? 5.957 -3.430 20.702 1.00 77.00 177 ASP A C 1
ATOM 1455 O O . ASP A 1 177 ? 6.197 -4.555 21.139 1.00 77.00 177 ASP A O 1
ATOM 1459 N N . ALA A 1 178 ? 5.088 -2.614 21.311 1.00 83.69 178 ALA A N 1
ATOM 1460 C CA . ALA A 1 178 ? 4.303 -2.974 22.484 1.00 83.69 178 ALA A CA 1
ATOM 1461 C C . ALA A 1 178 ? 2.796 -3.022 22.157 1.00 83.69 178 ALA A C 1
ATOM 1463 O O . ALA A 1 178 ? 2.317 -2.235 21.334 1.00 83.69 178 ALA A O 1
ATOM 1464 N N . PRO A 1 179 ? 2.012 -3.890 22.825 1.00 88.31 179 PRO A N 1
ATOM 1465 C CA . PRO A 1 179 ? 0.559 -3.880 22.693 1.00 88.31 179 PRO A CA 1
ATOM 1466 C C . PRO A 1 179 ? -0.050 -2.546 23.142 1.00 88.31 179 PRO A C 1
ATOM 1468 O O . PRO A 1 179 ? 0.451 -1.890 24.058 1.00 88.31 179 PRO A O 1
ATOM 1471 N N . ALA A 1 180 ? -1.156 -2.159 22.517 1.00 92.12 180 ALA A N 1
ATOM 1472 C CA . ALA A 1 180 ? -1.978 -1.015 22.893 1.00 92.12 180 ALA A CA 1
ATOM 1473 C C . ALA A 1 180 ? -3.428 -1.466 23.108 1.00 92.12 180 ALA A C 1
ATOM 1475 O O . ALA A 1 180 ? -3.904 -2.383 22.439 1.00 92.12 180 ALA A O 1
ATOM 1476 N N . ALA A 1 181 ? -4.141 -0.838 24.037 1.00 92.69 181 ALA A N 1
ATOM 1477 C CA . ALA A 1 181 ? -5.562 -1.082 24.236 1.00 92.69 181 ALA A CA 1
ATOM 1478 C C . ALA A 1 181 ? -6.377 -0.241 23.245 1.00 92.69 181 ALA A C 1
ATOM 1480 O O . ALA A 1 181 ? -6.215 0.978 23.172 1.00 92.69 181 ALA A O 1
ATOM 1481 N N . LEU A 1 182 ? -7.245 -0.904 22.482 1.00 94.25 182 LEU A N 1
ATOM 1482 C CA . LEU A 1 182 ? -8.156 -0.294 21.520 1.00 94.25 182 LEU A CA 1
ATOM 1483 C C . LEU A 1 182 ? -9.588 -0.392 22.037 1.00 94.25 182 LEU A C 1
ATOM 1485 O O . LEU A 1 182 ? -10.082 -1.496 22.279 1.00 94.25 182 LEU A O 1
ATOM 1489 N N . HIS A 1 183 ? -10.270 0.745 22.134 1.00 93.50 183 HIS A N 1
ATOM 1490 C CA . HIS A 1 183 ? -11.702 0.817 22.408 1.00 93.50 183 HIS A CA 1
ATOM 1491 C C . HIS A 1 183 ? -12.449 1.341 21.183 1.00 93.50 183 HIS A C 1
ATOM 1493 O O . HIS A 1 183 ? -12.057 2.353 20.602 1.00 93.50 183 HIS A O 1
ATOM 1499 N N . LEU A 1 184 ? -13.535 0.662 20.806 1.00 93.50 184 LEU A N 1
ATOM 1500 C CA . LEU A 1 184 ? -14.435 1.097 19.740 1.00 93.50 184 LEU A CA 1
ATOM 1501 C C . LEU A 1 184 ? -15.845 1.287 20.293 1.00 93.50 184 LEU A C 1
ATOM 1503 O O . LEU A 1 184 ? -16.380 0.409 20.980 1.00 93.50 184 LEU A O 1
ATOM 1507 N N . SER A 1 185 ? -16.448 2.426 19.968 1.00 91.75 185 SER A N 1
ATOM 1508 C CA . SER A 1 185 ? -17.802 2.773 20.390 1.00 91.75 185 SER A CA 1
ATOM 1509 C C . SER A 1 185 ? -18.577 3.474 19.281 1.00 91.75 185 SER A C 1
ATOM 1511 O O . SER A 1 185 ? -18.006 4.037 18.347 1.00 91.75 185 SER A O 1
ATOM 1513 N N . ASP A 1 186 ? -19.901 3.456 19.386 1.00 88.94 186 ASP A N 1
ATOM 1514 C CA . ASP A 1 186 ? -20.800 4.268 18.553 1.00 88.94 186 ASP A CA 1
ATOM 1515 C C . ASP A 1 186 ? -21.079 5.654 19.180 1.00 88.94 186 ASP A C 1
ATOM 1517 O O . ASP A 1 186 ? -22.019 6.353 18.802 1.00 88.94 186 ASP A O 1
ATOM 1521 N N . GLY A 1 187 ? -20.275 6.042 20.181 1.00 80.44 187 GLY A N 1
ATOM 1522 C CA . GLY A 1 187 ? -20.464 7.235 21.007 1.00 80.44 187 GLY A CA 1
ATOM 1523 C C . GLY A 1 187 ? -21.411 7.050 22.199 1.00 80.44 187 GLY A C 1
ATOM 1524 O O . GLY A 1 187 ? -21.411 7.899 23.088 1.00 80.44 187 GLY A O 1
ATOM 1525 N N . LYS A 1 188 ? -22.188 5.959 22.260 1.00 82.19 188 LYS A N 1
ATOM 1526 C CA . LYS A 1 188 ? -23.069 5.632 23.395 1.00 82.19 188 LYS A CA 1
ATOM 1527 C C . LYS A 1 188 ? -22.581 4.409 24.156 1.00 82.19 188 LYS A C 1
ATOM 1529 O O . LYS A 1 188 ? -22.515 4.445 25.382 1.00 82.19 188 LYS A O 1
ATOM 1534 N N . GLU A 1 189 ? -22.235 3.345 23.440 1.00 87.31 189 GLU A N 1
ATOM 1535 C CA . GLU A 1 189 ? -21.812 2.074 24.020 1.00 87.31 189 GLU A CA 1
ATOM 1536 C C . GLU A 1 189 ? -20.486 1.607 23.413 1.00 87.31 189 GLU A C 1
ATOM 1538 O O . GLU A 1 189 ? -20.246 1.702 22.207 1.00 87.31 189 GLU A O 1
ATOM 1543 N N . VAL A 1 190 ? -19.605 1.091 24.273 1.00 88.50 190 VAL A N 1
ATOM 1544 C CA . VAL A 1 190 ? -18.366 0.435 23.852 1.00 88.50 190 VAL A CA 1
ATOM 1545 C C . VAL A 1 190 ? -18.700 -1.001 23.466 1.00 88.50 190 VAL A C 1
ATOM 1547 O O . VAL A 1 190 ? -19.030 -1.818 24.323 1.00 88.50 190 VAL A O 1
ATOM 1550 N N . PHE A 1 191 ? -18.590 -1.321 22.179 1.00 87.25 191 PHE A N 1
ATOM 1551 C CA . PHE A 1 191 ? -18.868 -2.666 21.662 1.00 87.25 191 PHE A CA 1
ATOM 1552 C C . PHE A 1 191 ? -17.599 -3.492 21.418 1.00 87.25 191 PHE A C 1
ATOM 1554 O O . PHE A 1 191 ? -17.682 -4.693 21.150 1.00 87.25 191 PHE A O 1
ATOM 1561 N N . TYR A 1 192 ? -16.423 -2.868 21.496 1.00 88.88 192 TYR A N 1
ATOM 1562 C CA . TYR A 1 192 ? -15.139 -3.557 21.454 1.00 88.88 192 TYR A CA 1
ATOM 1563 C C . TYR A 1 192 ? -14.152 -2.903 22.419 1.00 88.88 192 TYR A C 1
ATOM 1565 O O . TYR A 1 192 ? -13.982 -1.685 22.417 1.00 88.88 192 TYR A O 1
ATOM 1573 N N . SER A 1 193 ? -13.479 -3.729 23.212 1.00 90.81 193 SER A N 1
ATOM 1574 C CA . SER A 1 193 ? -12.328 -3.353 24.027 1.00 90.81 193 SER A CA 1
ATOM 1575 C C . SER A 1 193 ? -11.370 -4.537 24.038 1.00 90.81 193 SER A C 1
ATOM 1577 O O . SER A 1 193 ? -11.778 -5.662 24.339 1.00 90.81 193 SER A O 1
ATOM 1579 N N . GLY A 1 194 ? -10.120 -4.309 23.649 1.00 89.38 194 GLY A N 1
ATOM 1580 C CA . GLY A 1 194 ? -9.129 -5.372 23.555 1.00 89.38 194 GLY A CA 1
ATOM 1581 C C . GLY A 1 194 ? -7.717 -4.842 23.368 1.00 89.38 194 GLY A C 1
ATOM 1582 O O . GLY A 1 194 ? -7.510 -3.711 22.927 1.00 89.38 194 GLY A O 1
ATOM 1583 N N . HIS A 1 195 ? -6.739 -5.677 23.704 1.00 90.62 195 HIS A N 1
ATOM 1584 C CA . HIS A 1 195 ? -5.340 -5.398 23.409 1.00 90.62 195 HIS A CA 1
ATOM 1585 C C . HIS A 1 195 ? -5.054 -5.751 21.950 1.00 90.62 195 HIS A C 1
ATOM 1587 O O . HIS A 1 195 ? -5.552 -6.748 21.424 1.00 90.62 195 HIS A O 1
ATOM 1593 N N . CYS A 1 196 ? -4.276 -4.903 21.292 1.00 89.88 196 CYS A N 1
ATOM 1594 C CA . CYS A 1 196 ? -3.882 -5.063 19.907 1.00 89.88 196 CYS A CA 1
ATOM 1595 C C . CYS A 1 196 ? -2.387 -4.793 19.750 1.00 89.88 196 CYS A C 1
ATOM 1597 O O . CYS A 1 196 ? -1.848 -3.856 20.340 1.00 89.88 196 CYS A O 1
ATOM 1599 N N . ASN A 1 197 ? -1.733 -5.571 18.898 1.00 87.62 197 ASN A N 1
ATOM 1600 C CA . ASN A 1 197 ? -0.410 -5.253 18.385 1.00 87.62 197 ASN A CA 1
ATOM 1601 C C . ASN A 1 197 ? -0.520 -4.250 17.238 1.00 87.62 197 ASN A C 1
ATOM 1603 O O . ASN A 1 197 ? -1.438 -4.310 16.415 1.00 87.62 197 ASN A O 1
ATOM 1607 N N . CYS A 1 198 ? 0.446 -3.342 17.169 1.00 82.88 198 CYS A N 1
ATOM 1608 C CA . CYS A 1 198 ? 0.511 -2.338 16.121 1.00 82.88 198 CYS A CA 1
ATOM 1609 C C . CYS A 1 198 ? 1.320 -2.889 14.953 1.00 82.88 198 CYS A C 1
ATOM 1611 O O . CYS A 1 198 ? 2.541 -2.964 15.014 1.00 82.88 198 CYS A O 1
ATOM 1613 N N . MET A 1 199 ? 0.644 -3.272 13.873 1.00 76.31 199 MET A N 1
ATOM 1614 C CA . MET A 1 199 ? 1.334 -3.783 12.687 1.00 76.31 199 MET A CA 1
ATOM 1615 C C . MET A 1 199 ? 1.947 -2.668 11.848 1.00 76.31 199 MET A C 1
ATOM 1617 O O . MET A 1 199 ? 2.984 -2.854 11.214 1.00 76.31 199 MET A O 1
ATOM 1621 N N . TYR A 1 200 ? 1.269 -1.525 11.780 1.00 78.06 200 TYR A N 1
ATOM 1622 C CA . TYR A 1 200 ? 1.635 -0.457 10.865 1.00 78.06 200 TYR A CA 1
ATOM 1623 C C . TYR A 1 200 ? 1.103 0.889 11.352 1.00 78.06 200 TYR A C 1
ATOM 1625 O O . TYR A 1 200 ? -0.010 0.963 11.871 1.00 78.06 200 TYR A O 1
ATOM 1633 N N . GLN A 1 201 ? 1.874 1.958 11.134 1.00 80.00 201 GLN A N 1
ATOM 1634 C CA . GLN A 1 201 ? 1.399 3.332 11.279 1.00 80.00 201 GLN A CA 1
ATOM 1635 C C . GLN A 1 201 ? 1.854 4.209 10.112 1.00 80.00 201 GLN A C 1
ATOM 1637 O O . GLN A 1 201 ? 2.969 4.067 9.605 1.00 80.00 201 GLN A O 1
ATOM 1642 N N . LYS A 1 202 ? 1.024 5.184 9.751 1.00 79.19 202 LYS A N 1
ATOM 1643 C CA . LYS A 1 202 ? 1.311 6.225 8.767 1.00 79.19 202 LYS A CA 1
ATOM 1644 C C . LYS A 1 202 ? 0.949 7.579 9.341 1.00 79.19 202 LYS A C 1
ATOM 1646 O O . LYS A 1 202 ? -0.136 7.752 9.886 1.00 79.19 202 LYS A O 1
ATOM 1651 N N . GLN A 1 203 ? 1.834 8.554 9.189 1.00 78.19 203 GLN A N 1
ATOM 1652 C CA . GLN A 1 203 ? 1.499 9.929 9.531 1.00 78.19 203 GLN A CA 1
ATOM 1653 C C . GLN A 1 203 ? 0.685 10.572 8.402 1.00 78.19 203 GLN A C 1
ATOM 1655 O O . GLN A 1 203 ? 1.107 10.540 7.246 1.00 78.19 203 GLN A O 1
ATOM 1660 N N . ASP A 1 204 ? -0.445 11.178 8.763 1.00 73.62 204 ASP A N 1
ATOM 1661 C CA . ASP A 1 204 ? -1.304 11.955 7.871 1.00 73.62 204 ASP A CA 1
ATOM 1662 C C . ASP A 1 204 ? -1.640 13.306 8.528 1.00 73.62 204 ASP A C 1
ATOM 1664 O O . ASP A 1 204 ? -2.544 13.440 9.361 1.00 73.62 204 ASP A O 1
ATOM 1668 N N . GLY A 1 205 ? -0.815 14.314 8.233 1.00 77.94 205 GLY A N 1
ATOM 1669 C CA . GLY A 1 205 ? -0.870 15.618 8.893 1.00 77.94 205 GLY A CA 1
ATOM 1670 C C . GLY A 1 205 ? -0.603 15.524 10.403 1.00 77.94 205 GLY A C 1
ATOM 1671 O O . GLY A 1 205 ? 0.479 15.105 10.828 1.00 77.94 205 GLY A O 1
ATOM 1672 N N . ARG A 1 206 ? -1.588 15.953 11.209 1.00 80.62 206 ARG A N 1
ATOM 1673 C CA . ARG A 1 206 ? -1.591 15.825 12.684 1.00 80.62 206 ARG A CA 1
ATOM 1674 C C . ARG A 1 206 ? -2.134 14.480 13.170 1.00 80.62 206 ARG A C 1
ATOM 1676 O O . ARG A 1 206 ? -1.945 14.138 14.335 1.00 80.62 206 ARG A O 1
ATOM 1683 N N . SER A 1 207 ? -2.798 13.738 12.291 1.00 86.25 207 SER A N 1
ATOM 1684 C CA . SER A 1 207 ? -3.355 12.426 12.590 1.00 86.25 207 SER A CA 1
ATOM 1685 C C . SER A 1 207 ? -2.381 11.311 12.207 1.00 86.25 207 SER A C 1
ATOM 1687 O O . SER A 1 207 ? -1.389 11.523 11.497 1.00 86.25 207 SER A O 1
ATOM 1689 N N . ARG A 1 208 ? -2.660 10.105 12.687 1.00 88.12 208 ARG A N 1
ATOM 1690 C CA . ARG A 1 208 ? -2.009 8.874 12.263 1.00 88.12 208 ARG A CA 1
ATOM 1691 C C . ARG A 1 208 ? -3.041 7.836 11.880 1.00 88.12 208 ARG A C 1
ATOM 1693 O O . ARG A 1 208 ? -3.996 7.602 12.615 1.00 88.12 208 ARG A O 1
ATOM 1700 N N . GLU A 1 209 ? -2.805 7.196 10.747 1.00 91.19 209 GLU A N 1
ATOM 1701 C CA . GLU A 1 209 ? -3.484 5.962 10.374 1.00 91.19 209 GLU A CA 1
ATOM 1702 C C . GLU A 1 209 ? -2.713 4.794 10.982 1.00 91.19 209 GLU A C 1
ATOM 1704 O O . GLU A 1 209 ? -1.493 4.722 10.832 1.00 91.19 209 GLU A O 1
ATOM 1709 N N . ILE A 1 210 ? -3.394 3.903 11.696 1.00 88.62 210 ILE A N 1
ATOM 1710 C CA . ILE A 1 210 ? -2.781 2.780 12.407 1.00 88.62 210 ILE A CA 1
ATOM 1711 C C . ILE A 1 210 ? -3.550 1.507 12.063 1.00 88.62 210 ILE A C 1
ATOM 1713 O O . ILE A 1 210 ? -4.782 1.491 12.080 1.00 88.62 210 ILE A O 1
ATOM 1717 N N . ILE A 1 211 ? -2.816 0.438 11.750 1.00 88.75 211 ILE A N 1
ATOM 1718 C CA . ILE A 1 211 ? -3.367 -0.909 11.596 1.00 88.75 211 ILE A CA 1
ATOM 1719 C C . ILE A 1 211 ? -3.038 -1.706 12.853 1.00 88.75 211 ILE A C 1
ATOM 1721 O O . ILE A 1 211 ? -1.868 -1.899 13.196 1.00 88.75 211 ILE A O 1
ATOM 1725 N N . LEU A 1 212 ? -4.089 -2.167 13.519 1.00 88.25 212 LEU A N 1
ATOM 1726 C CA . LEU A 1 212 ? -4.051 -2.883 14.784 1.00 88.25 212 LEU A CA 1
ATOM 1727 C C . LEU A 1 212 ? -4.554 -4.307 14.584 1.00 88.25 212 LEU A C 1
ATOM 1729 O O . LEU A 1 212 ? -5.591 -4.505 13.958 1.00 88.25 212 LEU A O 1
ATOM 1733 N N . THR A 1 213 ? -3.859 -5.290 15.142 1.00 87.56 213 THR A N 1
ATOM 1734 C CA . THR A 1 213 ? -4.301 -6.691 15.162 1.00 87.56 213 THR A CA 1
ATOM 1735 C C . THR A 1 213 ? -4.526 -7.142 16.597 1.00 87.56 213 THR A C 1
ATOM 1737 O O . THR A 1 213 ? -3.614 -6.945 17.402 1.00 87.56 213 THR A O 1
ATOM 1740 N N . PRO A 1 214 ? -5.675 -7.748 16.941 1.00 86.75 214 PRO A N 1
ATOM 1741 C CA . PRO A 1 214 ? -5.911 -8.285 18.281 1.00 86.75 214 PRO A CA 1
ATOM 1742 C C . PRO A 1 214 ? -4.770 -9.202 18.737 1.00 86.75 214 PRO A C 1
ATOM 1744 O O . PRO A 1 214 ? -4.270 -9.996 17.943 1.00 86.75 214 PRO A O 1
ATOM 1747 N N . THR A 1 215 ? -4.342 -9.100 19.998 1.00 83.00 215 THR A N 1
ATOM 1748 C CA . THR A 1 215 ? -3.354 -10.039 20.570 1.00 83.00 215 THR A CA 1
ATOM 1749 C C . THR A 1 215 ? -3.954 -11.406 20.885 1.00 83.00 215 THR A C 1
ATOM 1751 O O . THR A 1 215 ? -3.225 -12.392 20.889 1.00 83.00 215 THR A O 1
ATOM 1754 N N . ASP A 1 216 ? -5.263 -11.461 21.133 1.00 71.06 216 ASP A N 1
ATOM 1755 C CA . ASP A 1 216 ? -6.016 -12.693 21.351 1.00 71.06 216 ASP A CA 1
ATOM 1756 C C . ASP A 1 216 ? -7.015 -12.907 20.206 1.00 71.06 216 ASP A C 1
ATOM 1758 O O . ASP A 1 216 ? -7.847 -12.041 19.927 1.00 71.06 216 ASP A O 1
ATOM 1762 N N . ASP A 1 217 ? -7.003 -14.100 19.605 1.00 55.22 217 ASP A N 1
ATOM 1763 C CA . ASP A 1 217 ? -8.001 -14.543 18.611 1.00 55.22 217 ASP A CA 1
ATOM 1764 C C . ASP A 1 217 ? -9.406 -14.725 19.217 1.00 55.22 217 ASP A C 1
ATOM 1766 O O . ASP A 1 217 ? -10.401 -14.932 18.515 1.00 55.22 217 ASP A O 1
ATOM 1770 N N . GLN A 1 218 ? -9.523 -14.652 20.544 1.00 50.59 218 GLN A N 1
ATOM 1771 C CA . GLN A 1 218 ? -10.796 -14.774 21.235 1.00 50.59 218 GLN A CA 1
ATOM 1772 C C . GLN A 1 218 ? -11.477 -13.416 21.349 1.00 50.59 218 GLN A C 1
ATOM 1774 O O . GLN A 1 218 ? -11.438 -12.754 22.385 1.00 50.59 218 GLN A O 1
ATOM 1779 N N . ILE A 1 219 ? -12.223 -13.048 20.310 1.00 48.94 219 ILE A N 1
ATOM 1780 C CA . ILE A 1 219 ? -13.337 -12.116 20.484 1.00 48.94 219 ILE A CA 1
ATOM 1781 C C . ILE A 1 219 ? -14.353 -12.809 21.412 1.00 48.94 219 ILE A C 1
ATOM 1783 O O . ILE A 1 219 ? -15.270 -13.490 20.946 1.00 48.94 219 ILE A O 1
ATOM 1787 N N . GLN A 1 220 ? -14.208 -12.671 22.736 1.00 46.97 220 GLN A N 1
ATOM 1788 C CA . GLN A 1 220 ? -15.215 -13.112 23.707 1.00 46.97 220 GLN A CA 1
ATOM 1789 C C . GLN A 1 220 ? -16.419 -12.168 23.646 1.00 46.97 220 GLN A C 1
ATOM 1791 O O . GLN A 1 220 ? -16.679 -11.360 24.531 1.00 46.97 220 GLN A O 1
ATOM 1796 N N . ARG A 1 221 ? -17.174 -12.274 22.551 1.00 46.81 221 ARG A N 1
ATOM 1797 C CA . ARG A 1 221 ? -18.350 -11.450 22.253 1.00 46.81 221 ARG A CA 1
ATOM 1798 C C . ARG A 1 221 ? -19.549 -11.751 23.154 1.00 46.81 221 ARG A C 1
ATOM 1800 O O . ARG A 1 221 ? -20.553 -11.052 23.080 1.00 46.81 221 ARG A O 1
ATOM 1807 N N . PHE A 1 222 ? -19.456 -12.761 24.019 1.00 43.88 222 PHE A N 1
ATOM 1808 C CA . PHE A 1 222 ? -20.519 -13.127 24.945 1.00 43.88 222 PHE A CA 1
ATOM 1809 C C . PHE A 1 222 ? -19.936 -13.543 26.296 1.00 43.88 222 PHE A C 1
ATOM 1811 O O . PHE A 1 222 ? -19.087 -14.431 26.359 1.00 43.88 222 PHE A O 1
ATOM 1818 N N . LYS A 1 223 ? -20.467 -12.983 27.395 1.00 39.62 223 LYS A N 1
ATOM 1819 C CA . LYS A 1 223 ? -20.395 -13.657 28.700 1.00 39.62 223 LYS A CA 1
ATOM 1820 C C . LYS A 1 223 ? -20.923 -15.072 28.493 1.00 39.62 223 LYS A C 1
ATOM 1822 O O . LYS A 1 223 ? -22.051 -15.226 28.017 1.00 39.62 223 LYS A O 1
ATOM 1827 N N . ALA A 1 224 ? -20.144 -16.089 28.859 1.00 39.28 224 ALA A N 1
ATOM 1828 C CA . ALA A 1 224 ? -20.651 -17.450 28.938 1.00 39.28 224 ALA A CA 1
ATOM 1829 C C . ALA A 1 224 ? -21.962 -17.411 29.738 1.00 39.28 224 ALA A C 1
ATOM 1831 O O . ALA A 1 224 ? -21.970 -17.029 30.912 1.00 39.28 224 ALA A O 1
ATOM 1832 N N . LYS A 1 225 ? -23.091 -17.726 29.086 1.00 41.62 225 LYS A N 1
ATOM 1833 C CA . LYS A 1 225 ? -24.366 -17.905 29.785 1.00 41.62 225 LYS A CA 1
ATOM 1834 C C . LYS A 1 225 ? -24.086 -18.903 30.899 1.00 41.62 225 LYS A C 1
ATOM 1836 O O . LYS A 1 225 ? -23.702 -20.034 30.606 1.00 41.62 225 LYS A O 1
ATOM 1841 N N . SER A 1 226 ? -24.275 -18.512 32.160 1.00 43.59 226 SER A N 1
ATOM 1842 C CA . SER A 1 226 ? -24.281 -19.501 33.229 1.00 43.59 226 SER A CA 1
ATOM 1843 C C . SER A 1 226 ? -25.458 -20.426 32.937 1.00 43.59 226 SER A C 1
ATOM 1845 O O . SER A 1 226 ? -26.614 -20.046 33.141 1.00 43.59 226 SER A O 1
ATOM 1847 N N . LEU A 1 227 ? -25.185 -21.616 32.409 1.00 44.12 227 LEU A N 1
ATOM 1848 C CA . LEU A 1 227 ? -26.141 -22.710 32.404 1.00 44.12 227 LEU A CA 1
ATOM 1849 C C . LEU A 1 227 ? -26.360 -23.091 33.868 1.00 44.12 227 LEU A C 1
ATOM 1851 O O . LEU A 1 227 ? -25.732 -23.995 34.409 1.00 44.12 227 LEU A O 1
ATOM 1855 N N . ARG A 1 228 ? -27.236 -22.344 34.545 1.00 42.22 228 ARG A N 1
ATOM 1856 C CA . ARG A 1 228 ? -27.835 -22.798 35.788 1.00 42.22 228 ARG A CA 1
ATOM 1857 C C . ARG A 1 228 ? -28.875 -23.827 35.402 1.00 42.22 228 ARG A C 1
ATOM 1859 O O . ARG A 1 228 ? -29.948 -23.478 34.922 1.00 42.22 228 ARG A O 1
ATOM 1866 N N . ASN A 1 229 ? -28.567 -25.082 35.678 1.00 49.88 229 ASN A N 1
ATOM 1867 C CA . ASN A 1 229 ? -29.606 -26.015 36.056 1.00 49.88 229 ASN A CA 1
ATOM 1868 C C . ASN A 1 229 ? -29.260 -26.526 37.459 1.00 49.88 229 ASN A C 1
ATOM 1870 O O . ASN A 1 229 ? -28.291 -27.278 37.597 1.00 49.88 229 ASN A O 1
ATOM 1874 N N . PRO A 1 230 ? -29.958 -26.093 38.523 1.00 54.03 230 PRO A N 1
ATOM 1875 C CA . PRO A 1 230 ? -29.784 -26.730 39.814 1.00 54.03 230 PRO A CA 1
ATOM 1876 C C . PRO A 1 230 ? -30.341 -28.149 39.691 1.00 54.03 230 PRO A C 1
ATOM 1878 O O . PRO A 1 230 ? -31.551 -28.343 39.573 1.00 54.03 230 PRO A O 1
ATOM 1881 N N . ARG A 1 231 ? -29.463 -29.159 39.707 1.00 55.97 231 ARG A N 1
ATOM 1882 C CA . ARG A 1 231 ? -29.902 -30.542 39.907 1.00 55.97 231 ARG A CA 1
ATOM 1883 C C . ARG A 1 231 ? -30.539 -30.603 41.290 1.00 55.97 231 ARG A C 1
ATOM 1885 O O . ARG A 1 231 ? -29.837 -30.576 42.297 1.00 55.97 231 ARG A O 1
ATOM 1892 N N . ARG A 1 232 ? -31.869 -30.659 41.342 1.00 52.94 232 ARG A N 1
ATOM 1893 C CA . ARG A 1 232 ? -32.567 -31.085 42.552 1.00 52.94 232 ARG A CA 1
ATOM 1894 C C . ARG A 1 232 ? -32.161 -32.535 42.808 1.00 52.94 232 ARG A C 1
ATOM 1896 O O . ARG A 1 232 ? -32.461 -33.408 42.000 1.00 52.94 232 ARG A O 1
ATOM 1903 N N . GLN A 1 233 ? -31.439 -32.769 43.902 1.00 56.03 233 GLN A N 1
ATOM 1904 C CA . GLN A 1 233 ? -31.307 -34.101 44.475 1.00 56.03 233 GLN A CA 1
ATOM 1905 C C . GLN A 1 233 ? -32.695 -34.529 44.949 1.00 56.03 233 GLN A C 1
ATOM 1907 O O . GLN A 1 233 ? -33.243 -33.950 45.882 1.00 56.03 233 GLN A O 1
ATOM 1912 N N . SER A 1 234 ? -33.263 -35.534 44.300 1.00 45.97 234 SER A N 1
ATOM 1913 C CA . SER A 1 234 ? -34.338 -36.325 44.881 1.00 45.97 234 SER A CA 1
ATOM 1914 C C . SER A 1 234 ? -33.902 -37.780 44.832 1.00 45.97 234 SER A C 1
ATOM 1916 O O . SER A 1 234 ? -33.943 -38.412 43.779 1.00 45.97 234 SER A O 1
ATOM 1918 N N . SER A 1 235 ? -33.427 -38.282 45.965 1.00 60.25 235 SER A N 1
ATOM 1919 C CA . SER A 1 235 ? -33.330 -39.710 46.239 1.00 60.25 235 SER A CA 1
ATOM 1920 C C . SER A 1 235 ? -34.735 -40.256 46.507 1.00 60.25 235 SER A C 1
ATOM 1922 O O . SER A 1 235 ? -35.416 -39.734 47.392 1.00 60.25 235 SER A O 1
ATOM 1924 N N . PRO A 1 236 ? -35.192 -41.306 45.806 1.00 55.81 236 PRO A N 1
ATOM 1925 C CA . PRO A 1 236 ? -36.271 -42.142 46.307 1.00 55.81 236 PRO A CA 1
ATOM 1926 C C . PRO A 1 236 ? -35.707 -43.272 47.198 1.00 55.81 236 PRO A C 1
ATOM 1928 O O . PRO A 1 236 ? -34.537 -43.637 47.056 1.00 55.81 236 PRO A O 1
ATOM 1931 N N . PRO A 1 237 ? -36.512 -43.792 48.144 1.00 56.78 237 PRO A N 1
ATOM 1932 C CA . PRO A 1 237 ? -36.061 -44.628 49.258 1.00 56.78 237 PRO A CA 1
ATOM 1933 C C . PRO A 1 237 ? -35.827 -46.101 48.860 1.00 56.78 237 PRO A C 1
ATOM 1935 O O . PRO A 1 237 ? -36.288 -46.533 47.801 1.00 56.78 237 PRO A O 1
ATOM 1938 N N . PRO A 1 238 ? -35.114 -46.884 49.696 1.00 54.91 238 PRO A N 1
ATOM 1939 C CA . PRO A 1 238 ? -34.753 -48.264 49.384 1.00 54.91 238 PRO A CA 1
ATOM 1940 C C . PRO A 1 238 ? -35.976 -49.186 49.452 1.00 54.91 238 PRO A C 1
ATOM 1942 O O . PRO A 1 238 ? -36.730 -49.147 50.422 1.00 54.91 238 PRO A O 1
ATOM 1945 N N . CYS A 1 239 ? -36.143 -50.058 48.456 1.00 46.66 239 CYS A N 1
ATOM 1946 C CA . CYS A 1 239 ? -37.035 -51.211 48.572 1.00 46.66 239 CYS A CA 1
ATOM 1947 C C . CYS A 1 239 ? -36.216 -52.440 48.984 1.00 46.66 239 CYS A C 1
ATOM 1949 O O . CYS A 1 239 ? -35.479 -53.003 48.178 1.00 46.66 239 CYS A O 1
ATOM 1951 N N . HIS A 1 240 ? -36.351 -52.822 50.254 1.00 48.03 240 HIS A N 1
ATOM 1952 C CA . HIS A 1 240 ? -36.096 -54.176 50.732 1.00 48.03 240 HIS A CA 1
ATOM 1953 C C . HIS A 1 240 ? -37.411 -54.962 50.710 1.00 48.03 240 HIS A C 1
ATOM 1955 O O . HIS A 1 240 ? -38.381 -54.496 51.311 1.00 48.03 240 HIS A O 1
ATOM 1961 N N . LEU A 1 241 ? -37.368 -56.131 50.059 1.00 40.38 241 LEU A N 1
ATOM 1962 C CA . LEU A 1 241 ? -38.033 -57.425 50.320 1.00 40.38 241 LEU A CA 1
ATOM 1963 C C . LEU A 1 241 ? -38.400 -58.118 49.005 1.00 40.38 241 LEU A C 1
ATOM 1965 O O . LEU A 1 241 ? -39.237 -57.572 48.255 1.00 40.38 241 LEU A O 1
#

Foldseek 3Di:
DDDFAWDPPVVLVVCQVVFDKDFPVVVLVLLQVCQVVQHWWWWWWAQPPDRIITIFIWHWDRDDPFKTWIFGDPVCLVPFRQNTHTAFTWADDPQWIKTWDFPAKHDGSTTIMGTGDRMIGTGRPPPWDKDADDQKKKWKADPHWIWIFHFGIDTLFKTKTKTATDPPHDCVPPDQQDWIWMWIDSVPDTQDTAIWHWPDWDDDPRIIITMTGGPDSDPVNDDPPPPDDPPPDDDDDDDDD

pLDDT: mean 79.66, std 15.11, range [38.72, 95.31]

Radius of gyration: 25.25 Å; chains: 1; bounding box: 63×75×77 Å